Protein AF-A0A535R1Y1-F1 (afdb_monomer)

Radius of gyration: 44.18 Å; Cα contacts (8 Å, |Δi|>4): 285; chains: 1; bounding box: 82×77×107 Å

Structure (mmCIF, N/CA/C/O backbone):
data_AF-A0A535R1Y1-F1
#
_entry.id   AF-A0A535R1Y1-F1
#
loop_
_atom_site.group_PDB
_atom_site.id
_atom_site.type_symbol
_atom_site.label_atom_id
_atom_site.label_alt_id
_atom_site.label_comp_id
_atom_site.label_asym_id
_atom_site.label_entity_id
_atom_site.label_seq_id
_atom_site.pdbx_PDB_ins_code
_atom_site.Cartn_x
_atom_site.Cartn_y
_atom_site.Cartn_z
_atom_site.occupancy
_atom_site.B_iso_or_equiv
_atom_site.auth_seq_id
_atom_site.auth_comp_id
_atom_site.auth_asym_id
_atom_site.auth_atom_id
_atom_site.pdbx_PDB_model_num
ATOM 1 N N . GLU A 1 1 ? -16.673 10.367 48.486 1.00 53.88 1 GLU A N 1
ATOM 2 C CA . GLU A 1 1 ? -16.436 9.668 49.776 1.00 53.88 1 GLU A CA 1
ATOM 3 C C . GLU A 1 1 ? -15.589 10.465 50.769 1.00 53.88 1 GLU A C 1
ATOM 5 O O . GLU A 1 1 ? -15.772 10.286 51.959 1.00 53.88 1 GLU A O 1
ATOM 10 N N . GLN A 1 2 ? -14.756 11.414 50.325 1.00 62.12 2 GLN A N 1
ATOM 11 C CA . GLN A 1 2 ? -13.958 12.283 51.211 1.00 62.12 2 GLN A CA 1
ATOM 12 C C . GLN A 1 2 ? -14.655 13.616 51.583 1.00 62.12 2 GLN A C 1
ATOM 14 O O . GLN A 1 2 ? -14.006 14.560 52.022 1.00 62.12 2 GLN A O 1
ATOM 19 N N . GLY A 1 3 ? -15.980 13.717 51.409 1.00 70.19 3 GLY A N 1
ATOM 20 C CA . GLY A 1 3 ? -16.731 14.974 51.567 1.00 70.19 3 GLY A CA 1
ATOM 21 C C . GLY A 1 3 ? -16.528 15.970 50.413 1.00 70.19 3 GLY A C 1
ATOM 22 O O . GLY A 1 3 ? -15.860 15.660 49.427 1.00 70.19 3 GLY A O 1
ATOM 23 N N . LEU A 1 4 ? -17.141 17.157 50.517 1.00 79.25 4 LEU A N 1
ATOM 24 C CA . LEU A 1 4 ? -16.998 18.229 49.522 1.00 79.25 4 LEU A CA 1
ATOM 25 C C . LEU A 1 4 ? -15.565 18.806 49.552 1.00 79.25 4 LEU A C 1
ATOM 27 O O . LEU A 1 4 ? -15.086 19.159 50.636 1.00 79.25 4 LEU A O 1
ATOM 31 N N . PRO A 1 5 ? -14.893 18.970 48.394 1.00 75.62 5 PRO A N 1
ATOM 32 C CA . PRO A 1 5 ? -13.550 19.562 48.310 1.00 75.62 5 PRO A CA 1
ATOM 33 C C . PRO A 1 5 ? -13.446 20.959 48.941 1.00 75.62 5 PRO A C 1
ATOM 35 O O . PRO A 1 5 ? -12.431 21.307 49.538 1.00 75.62 5 PRO A O 1
ATOM 38 N N . GLU A 1 6 ? -14.528 21.732 48.884 1.00 77.44 6 GLU A N 1
ATOM 39 C CA . GLU A 1 6 ? -14.635 23.075 49.466 1.00 77.44 6 GLU A CA 1
ATOM 40 C C . GLU A 1 6 ? -14.528 23.066 50.995 1.00 77.44 6 GLU A C 1
ATOM 42 O O . GLU A 1 6 ? -13.856 23.909 51.585 1.00 77.44 6 GLU A O 1
ATOM 47 N N . LYS A 1 7 ? -15.137 22.067 51.644 1.00 79.50 7 LYS A N 1
ATOM 48 C CA . LYS A 1 7 ? -15.068 21.885 53.098 1.00 79.50 7 LYS A CA 1
ATOM 49 C C . LYS A 1 7 ? -13.666 21.482 53.544 1.00 79.50 7 LYS A C 1
ATOM 51 O O . LYS A 1 7 ? -13.175 21.980 54.552 1.00 79.50 7 LYS A O 1
ATOM 56 N N . ARG A 1 8 ? -13.016 20.612 52.769 1.00 80.75 8 ARG A N 1
ATOM 57 C CA . ARG A 1 8 ? -11.627 20.195 53.002 1.00 80.75 8 ARG A CA 1
ATOM 58 C C . ARG A 1 8 ? -10.673 21.385 52.898 1.00 80.75 8 ARG A C 1
ATOM 60 O O . ARG A 1 8 ? -9.819 21.561 53.760 1.00 80.75 8 ARG A O 1
ATOM 67 N N . LEU A 1 9 ? -10.857 22.224 51.878 1.00 80.19 9 LEU A N 1
ATOM 68 C CA . LEU A 1 9 ? -10.065 23.438 51.694 1.00 80.19 9 LEU A CA 1
ATOM 69 C C . LEU A 1 9 ? -10.315 24.466 52.810 1.00 80.19 9 LEU A C 1
ATOM 71 O O . LEU A 1 9 ? -9.366 25.084 53.282 1.00 80.19 9 LEU A O 1
ATOM 75 N N . TRP A 1 10 ? -11.561 24.607 53.279 1.00 78.69 10 TRP A N 1
ATOM 76 C CA . TRP A 1 10 ? -11.903 25.473 54.414 1.00 78.69 10 TRP A CA 1
ATOM 77 C C . TRP A 1 10 ? -11.221 25.038 55.716 1.00 78.69 10 TRP A C 1
ATOM 79 O O . TRP A 1 10 ? -10.610 25.859 56.394 1.00 78.69 10 TRP A O 1
ATOM 89 N N . GLN A 1 11 ? -11.275 23.744 56.046 1.00 80.38 11 GLN A N 1
ATOM 90 C CA . GLN A 1 11 ? -10.602 23.196 57.229 1.00 80.38 11 GLN A CA 1
ATOM 91 C C . GLN A 1 11 ? -9.088 23.422 57.161 1.00 80.38 11 GLN A C 1
ATOM 93 O O . GLN A 1 11 ? -8.491 23.897 58.123 1.00 80.38 11 GLN A O 1
ATOM 98 N N . HIS A 1 12 ? -8.487 23.194 55.991 1.00 80.94 12 HIS A N 1
ATOM 99 C CA . HIS A 1 12 ? -7.062 23.439 55.790 1.00 80.94 12 HIS A CA 1
ATOM 100 C C . HIS A 1 12 ? -6.681 24.928 55.898 1.00 80.94 12 HIS A C 1
ATOM 102 O O . HIS A 1 12 ? -5.603 25.267 56.389 1.00 80.94 12 HIS A O 1
ATOM 108 N N . LEU A 1 13 ? -7.566 25.832 55.464 1.00 80.88 13 LEU A N 1
ATOM 109 C CA . LEU A 1 13 ? -7.376 27.277 55.598 1.00 80.88 13 LEU A CA 1
ATOM 110 C C . LEU A 1 13 ? -7.432 27.727 57.066 1.00 80.88 13 LEU A C 1
ATOM 112 O O . LEU A 1 13 ? -6.635 28.576 57.462 1.00 80.88 13 LEU A O 1
ATOM 116 N N . LEU A 1 14 ? -8.331 27.151 57.871 1.00 79.44 14 LEU A N 1
ATOM 117 C CA . LEU A 1 14 ? -8.432 27.446 59.305 1.00 79.44 14 LEU A CA 1
ATOM 118 C C . LEU A 1 14 ? -7.201 26.965 60.087 1.00 79.44 14 LEU A C 1
ATOM 120 O O . LEU A 1 14 ? -6.739 27.674 60.975 1.00 79.44 14 LEU A O 1
ATOM 124 N N . GLU A 1 15 ? -6.637 25.809 59.731 1.00 79.31 15 GLU A N 1
ATOM 125 C CA . GLU A 1 15 ? -5.429 25.269 60.374 1.00 79.31 15 GLU A CA 1
ATOM 126 C C . GLU A 1 15 ? -4.173 26.110 60.097 1.00 79.31 15 GLU A C 1
ATOM 128 O O . GLU A 1 15 ? -3.333 26.281 60.979 1.00 79.31 15 GLU A O 1
ATOM 133 N N . LYS A 1 16 ? -4.024 26.640 58.874 1.00 76.44 16 LYS A N 1
ATOM 134 C CA . LYS A 1 16 ? -2.827 27.395 58.455 1.00 76.44 16 LYS A CA 1
ATOM 135 C C . LYS A 1 16 ? -2.948 28.914 58.589 1.00 76.44 16 LYS A C 1
ATOM 137 O O . LYS A 1 16 ? -1.940 29.612 58.495 1.00 76.44 16 LYS A O 1
ATOM 142 N N . GLY A 1 17 ? -4.155 29.449 58.764 1.00 67.19 17 GLY A N 1
ATOM 143 C CA . GLY A 1 17 ? -4.423 30.881 58.945 1.00 67.19 17 GLY A CA 1
ATOM 144 C C . GLY A 1 17 ? -4.279 31.750 57.685 1.00 67.19 17 GLY A C 1
ATOM 145 O O . GLY A 1 17 ? -4.965 32.762 57.565 1.00 67.19 17 GLY A O 1
ATOM 146 N N . SER A 1 18 ? -3.445 31.374 56.710 1.00 75.94 18 SER A N 1
ATOM 147 C CA . SER A 1 18 ? -3.419 31.981 55.371 1.00 75.94 18 SER A CA 1
ATOM 148 C C . SER A 1 18 ? -2.867 31.005 54.332 1.00 75.94 18 SER A C 1
ATOM 150 O O . SER A 1 18 ? -1.980 30.214 54.645 1.00 75.94 18 SER A O 1
ATOM 152 N N . LEU A 1 19 ? -3.385 31.060 53.103 1.00 79.00 19 LEU A N 1
ATOM 153 C CA . LEU A 1 19 ? -2.951 30.194 52.001 1.00 79.00 19 LEU A CA 1
ATOM 154 C C . LEU A 1 19 ? -2.732 30.999 50.718 1.00 79.00 19 LEU A C 1
ATOM 156 O O . LEU A 1 19 ? -3.535 31.868 50.366 1.00 79.00 19 LEU A O 1
ATOM 160 N N . THR A 1 20 ? -1.660 30.689 49.991 1.00 80.44 20 THR A N 1
ATOM 161 C CA . THR A 1 20 ? -1.436 31.180 48.623 1.00 80.44 20 THR A CA 1
ATOM 162 C C . THR A 1 20 ? -2.058 30.239 47.587 1.00 80.44 20 THR A C 1
ATOM 164 O O . THR A 1 20 ? -2.197 29.037 47.810 1.00 80.44 20 THR A O 1
ATOM 167 N N . LEU A 1 21 ? -2.392 30.759 46.400 1.00 74.75 21 LEU A N 1
ATOM 168 C CA . LEU A 1 21 ? -2.945 29.941 45.306 1.00 74.75 21 LEU A CA 1
ATOM 169 C C . LEU A 1 21 ? -2.009 28.804 44.849 1.00 74.75 21 LEU A C 1
ATOM 171 O O . LEU A 1 21 ? -2.480 27.787 44.340 1.00 74.75 21 LEU A O 1
ATOM 175 N N . GLN A 1 22 ? -0.693 28.958 45.023 1.00 75.81 22 GLN A N 1
ATOM 176 C CA . GLN A 1 22 ? 0.290 27.920 44.695 1.00 75.81 22 GLN A CA 1
ATOM 177 C C . GLN A 1 22 ? 0.247 26.766 45.702 1.00 75.81 22 GLN A C 1
ATOM 179 O O . GLN A 1 22 ? 0.231 25.606 45.299 1.00 75.81 22 GLN A O 1
ATOM 184 N N . GLU A 1 23 ? 0.138 27.072 46.995 1.00 78.50 23 GLU A N 1
ATOM 185 C CA . GLU A 1 23 ? 0.015 26.065 48.057 1.00 78.50 23 GLU A CA 1
ATOM 186 C C . GLU A 1 23 ? -1.303 25.288 47.957 1.00 78.50 23 GLU A C 1
ATOM 188 O O . GLU A 1 23 ? -1.322 24.077 48.166 1.00 78.50 23 GLU A O 1
ATOM 193 N N . VAL A 1 24 ? -2.396 25.956 47.569 1.00 76.88 24 VAL A N 1
ATOM 194 C CA . VAL A 1 24 ? -3.699 25.303 47.357 1.00 76.88 24 VAL A CA 1
ATOM 195 C C . VAL A 1 24 ? -3.661 24.342 46.163 1.00 76.88 24 VAL A C 1
ATOM 197 O O . VAL A 1 24 ? -4.159 23.221 46.264 1.00 76.88 24 VAL A O 1
ATOM 200 N N . ASN A 1 25 ? -3.034 24.745 45.051 1.00 78.62 25 ASN A N 1
ATOM 201 C CA . ASN A 1 25 ? -2.855 23.879 43.879 1.00 78.62 25 ASN A CA 1
ATOM 202 C C . ASN A 1 25 ? -1.922 22.690 44.147 1.00 78.62 25 ASN A C 1
ATOM 204 O O . ASN A 1 25 ? -2.098 21.643 43.535 1.00 78.62 25 ASN A O 1
ATOM 208 N N . ALA A 1 26 ? -0.934 22.844 45.032 1.00 79.31 26 ALA A N 1
ATOM 209 C CA . ALA A 1 26 ? -0.038 21.756 45.417 1.00 79.31 26 ALA A CA 1
ATOM 210 C C . ALA A 1 26 ? -0.712 20.735 46.352 1.00 79.31 26 ALA A C 1
ATOM 212 O O . ALA A 1 26 ? -0.328 19.568 46.363 1.00 79.31 26 ALA A O 1
ATOM 213 N N . TRP A 1 27 ? -1.705 21.167 47.137 1.00 80.12 27 TRP A N 1
ATOM 214 C CA . TRP A 1 27 ? -2.410 20.314 48.097 1.00 80.12 27 TRP A CA 1
ATOM 215 C C . TRP A 1 27 ? -3.601 19.555 47.490 1.00 80.12 27 TRP A C 1
ATOM 217 O O . TRP A 1 27 ? -3.869 18.417 47.877 1.00 80.12 27 TRP A O 1
ATOM 227 N N . LEU A 1 28 ? -4.320 20.159 46.537 1.00 78.88 28 LEU A N 1
ATOM 228 C CA . LEU A 1 28 ? -5.438 19.511 45.844 1.00 78.88 28 LEU A CA 1
ATOM 229 C C . LEU A 1 28 ? -4.954 18.641 44.667 1.00 78.88 28 LEU A C 1
ATOM 231 O O . LEU A 1 28 ? -4.038 19.037 43.947 1.00 78.88 28 LEU A O 1
ATOM 235 N N . PRO A 1 29 ? -5.607 17.497 44.384 1.00 77.12 29 PRO A N 1
ATOM 236 C CA . PRO A 1 29 ? -5.372 16.750 43.150 1.00 77.12 29 PRO A CA 1
ATOM 237 C C . PRO A 1 29 ? -5.603 17.635 41.914 1.00 77.12 29 PRO A C 1
ATOM 239 O O . PRO A 1 29 ? -6.580 18.387 41.865 1.00 77.12 29 PRO A O 1
ATOM 242 N N . GLN A 1 30 ? -4.756 17.519 40.882 1.00 71.06 30 GLN A N 1
ATOM 243 C CA . GLN A 1 30 ? -4.831 18.370 39.678 1.00 71.06 30 GLN A CA 1
ATOM 244 C C . GLN A 1 30 ? -6.202 18.333 38.976 1.00 71.06 30 GLN A C 1
ATOM 246 O O . GLN A 1 30 ? -6.612 19.325 38.374 1.00 71.06 30 GLN A O 1
ATOM 251 N N . SER A 1 31 ? -6.929 17.217 39.081 1.00 70.62 31 SER A N 1
ATOM 252 C CA . SER A 1 31 ? -8.288 17.047 38.551 1.00 70.62 31 SER A CA 1
ATOM 253 C C . SER A 1 31 ? -9.342 17.888 39.280 1.00 70.62 31 SER A C 1
ATOM 255 O O . SER A 1 31 ? -10.314 18.317 38.665 1.00 70.62 31 SER A O 1
ATOM 257 N N . GLU A 1 32 ? -9.157 18.146 40.576 1.00 70.12 32 GLU A N 1
ATOM 258 C CA . GLU A 1 32 ? -10.123 18.836 41.441 1.00 70.12 32 GLU A CA 1
ATOM 259 C C . GLU A 1 32 ? -9.751 20.304 41.681 1.00 70.12 32 GLU A C 1
ATOM 261 O O . GLU A 1 32 ? -10.625 21.122 41.975 1.00 70.12 32 GLU A O 1
ATOM 266 N N . ALA A 1 33 ? -8.470 20.659 41.535 1.00 71.38 33 ALA A N 1
ATOM 267 C CA . ALA A 1 33 ? -7.924 21.957 41.925 1.00 71.38 33 ALA A CA 1
ATOM 268 C C . ALA A 1 33 ? -8.613 23.140 41.225 1.00 71.38 33 ALA A C 1
ATOM 270 O O . ALA A 1 33 ? -9.088 24.065 41.883 1.00 71.38 33 ALA A O 1
ATOM 271 N N . LYS A 1 34 ? -8.753 23.097 39.894 1.00 71.94 34 LYS A N 1
ATOM 272 C CA . LYS A 1 34 ? -9.322 24.214 39.117 1.00 71.94 34 LYS A CA 1
ATOM 273 C C . LYS A 1 34 ? -10.792 24.487 39.458 1.00 71.94 34 LYS A C 1
ATOM 275 O O . LYS A 1 34 ? -11.192 25.645 39.560 1.00 71.94 34 LYS A O 1
ATOM 280 N N . PHE A 1 35 ? -11.584 23.430 39.637 1.00 71.38 35 PHE A N 1
ATOM 281 C CA . PHE A 1 35 ? -13.009 23.535 39.962 1.00 71.38 35 PHE A CA 1
ATOM 282 C C . PHE A 1 35 ? -13.214 23.956 41.422 1.00 71.38 35 PHE A C 1
ATOM 284 O O . PHE A 1 35 ? -13.972 24.882 41.700 1.00 71.38 35 PHE A O 1
ATOM 291 N N . THR A 1 36 ? -12.460 23.347 42.341 1.00 73.56 36 THR A N 1
ATOM 292 C CA . THR A 1 36 ? -12.531 23.637 43.779 1.00 73.56 36 THR A CA 1
ATOM 293 C C . THR A 1 36 ? -12.117 25.073 44.085 1.00 73.56 36 THR A C 1
ATOM 295 O O . THR A 1 36 ? -12.815 25.744 44.830 1.00 73.56 36 THR A O 1
ATOM 298 N N . ILE A 1 37 ? -11.039 25.588 43.479 1.00 76.12 37 ILE A N 1
ATOM 299 C CA . ILE A 1 37 ? -10.570 26.964 43.717 1.00 76.12 37 ILE A CA 1
ATOM 300 C C . ILE A 1 37 ? -11.592 27.992 43.220 1.00 76.12 37 ILE A C 1
ATOM 302 O O . ILE A 1 37 ? -11.908 28.935 43.942 1.00 76.12 37 ILE A O 1
ATOM 306 N N . GLY A 1 38 ? -12.130 27.816 42.008 1.00 75.62 38 GLY A N 1
ATOM 307 C CA . GLY A 1 38 ? -13.111 28.749 41.447 1.00 75.62 38 GLY A CA 1
ATOM 308 C C . GLY A 1 38 ? -14.411 28.792 42.254 1.00 75.62 38 GLY A C 1
ATOM 309 O O . GLY A 1 38 ? -14.949 29.870 42.510 1.00 75.62 38 GLY A O 1
ATOM 310 N N . MET A 1 39 ? -14.888 27.629 42.695 1.00 75.44 39 MET A N 1
ATOM 311 C CA . MET A 1 39 ? -16.137 27.511 43.445 1.00 75.44 39 MET A CA 1
ATOM 312 C C . MET A 1 39 ? -15.977 27.964 44.901 1.00 75.44 39 MET A C 1
ATOM 314 O O . MET A 1 39 ? -16.807 28.731 45.388 1.00 75.44 39 MET A O 1
ATOM 318 N N . PHE A 1 40 ? -14.855 27.624 45.544 1.00 77.38 40 PHE A N 1
ATOM 319 C CA . PHE A 1 40 ? -14.500 28.087 46.885 1.00 77.38 40 PHE A CA 1
ATOM 320 C C . PHE A 1 40 ? -14.345 29.611 46.936 1.00 77.38 40 PHE A C 1
ATOM 322 O O . PHE A 1 40 ? -14.968 30.265 47.766 1.00 77.38 40 PHE A O 1
ATOM 329 N N . LEU A 1 41 ? -13.586 30.210 46.012 1.00 75.88 41 LEU A N 1
ATOM 330 C CA . LEU A 1 41 ? -13.462 31.668 45.952 1.00 75.88 41 LEU A CA 1
ATOM 331 C C . LEU A 1 41 ? -14.824 32.320 45.683 1.00 75.88 41 LEU A C 1
ATOM 333 O O . LEU A 1 41 ? -15.204 33.250 46.382 1.00 75.88 41 LEU A O 1
ATOM 337 N N . GLY A 1 42 ? -15.602 31.799 44.730 1.00 75.94 42 GLY A N 1
ATOM 338 C CA . GLY A 1 42 ? -16.897 32.371 44.368 1.00 75.94 42 GLY A CA 1
ATOM 339 C C . GLY A 1 42 ? -17.956 32.308 45.474 1.00 75.94 42 GLY A C 1
ATOM 340 O O . GLY A 1 42 ? -18.708 33.266 45.644 1.00 75.94 42 GLY A O 1
ATOM 341 N N . THR A 1 43 ? -18.036 31.207 46.223 1.00 76.62 43 THR A N 1
ATOM 342 C CA . THR A 1 43 ? -19.055 31.006 47.269 1.00 76.62 43 THR A CA 1
ATOM 343 C C . THR A 1 43 ? -18.649 31.642 48.596 1.00 76.62 43 THR A C 1
ATOM 345 O O . THR A 1 43 ? -19.425 32.412 49.163 1.00 76.62 43 THR A O 1
ATOM 348 N N . PHE A 1 44 ? -17.417 31.416 49.062 1.00 77.38 44 PHE A N 1
ATOM 349 C CA . PHE A 1 44 ? -16.955 31.939 50.351 1.00 77.38 44 PHE A CA 1
ATOM 350 C C . PHE A 1 44 ? -16.702 33.450 50.313 1.00 77.38 44 PHE A C 1
ATOM 352 O O . PHE A 1 44 ? -16.890 34.114 51.333 1.00 77.38 44 PHE A O 1
ATOM 359 N N . GLN A 1 45 ? -16.310 34.020 49.165 1.00 78.62 45 GLN A N 1
ATOM 360 C CA . GLN A 1 45 ? -16.143 35.473 49.036 1.00 78.62 45 GLN A CA 1
ATOM 361 C C . GLN A 1 45 ? -17.497 36.188 48.999 1.00 78.62 45 GLN A C 1
ATOM 363 O O . GLN A 1 45 ? -17.660 37.205 49.669 1.00 78.62 45 GLN A O 1
ATOM 368 N N . LYS A 1 46 ? -18.490 35.647 48.273 1.00 76.31 46 LYS A N 1
ATOM 369 C CA . LYS A 1 46 ? -19.860 36.198 48.248 1.00 76.31 46 LYS A CA 1
ATOM 370 C C . LYS A 1 46 ? -20.535 36.139 49.614 1.00 76.31 46 LYS A C 1
ATOM 372 O O . LYS A 1 46 ? -21.258 37.061 49.967 1.00 76.31 46 LYS A O 1
ATOM 377 N N . ALA A 1 47 ? -20.280 35.078 50.372 1.00 75.38 47 ALA A N 1
ATOM 378 C CA . ALA A 1 47 ? -20.790 34.926 51.728 1.00 75.38 47 ALA A CA 1
ATOM 379 C C . ALA A 1 47 ? -19.967 35.711 52.780 1.00 75.38 47 ALA A C 1
ATOM 381 O O . ALA A 1 47 ? -20.359 35.769 53.937 1.00 75.38 47 ALA A O 1
ATOM 382 N N . GLY A 1 48 ? -18.853 36.353 52.397 1.00 73.25 48 GLY A N 1
ATOM 383 C CA . GLY A 1 48 ? -18.072 37.242 53.270 1.00 73.25 48 GLY A CA 1
ATOM 384 C C . GLY A 1 48 ? -17.115 36.549 54.249 1.00 73.25 48 GLY A C 1
ATOM 385 O O . GLY A 1 48 ? -16.503 37.225 55.079 1.00 73.25 48 GLY A O 1
ATOM 386 N N . HIS A 1 49 ? -16.939 35.229 54.138 1.00 75.81 49 HIS A N 1
ATOM 387 C CA . HIS A 1 49 ? -16.119 34.428 55.057 1.00 75.81 49 HIS A CA 1
ATOM 388 C C . HIS A 1 49 ? -14.615 34.498 54.750 1.00 75.81 49 HIS A C 1
ATOM 390 O O . HIS A 1 49 ? -13.796 34.276 55.644 1.00 75.81 49 HIS A O 1
ATOM 396 N N . ILE A 1 50 ? -14.235 34.838 53.512 1.00 78.00 50 ILE A N 1
ATOM 397 C CA . ILE A 1 50 ? -12.835 35.013 53.087 1.00 78.00 50 ILE A CA 1
ATOM 398 C C . ILE A 1 50 ? -12.574 36.412 52.536 1.00 78.00 50 ILE A C 1
ATOM 400 O O . ILE A 1 50 ? -13.429 37.014 51.885 1.00 78.00 50 ILE A O 1
ATOM 404 N N . ALA A 1 51 ? -11.352 36.898 52.738 1.00 75.38 51 ALA A N 1
ATOM 405 C CA . ALA A 1 51 ? -10.795 38.020 52.001 1.00 75.38 51 ALA A CA 1
ATOM 406 C C . ALA A 1 51 ? -9.727 37.509 51.023 1.00 75.38 51 ALA A C 1
ATOM 408 O O . ALA A 1 51 ? -8.898 36.665 51.366 1.00 75.38 51 ALA A O 1
ATOM 409 N N . PHE A 1 52 ? -9.758 38.023 49.793 1.00 75.12 52 PHE A N 1
ATOM 410 C CA . PHE A 1 52 ? -8.755 37.734 48.773 1.00 75.12 52 PHE A CA 1
ATOM 411 C C . PHE A 1 52 ? -8.009 39.022 48.430 1.00 75.12 52 PHE A C 1
ATOM 413 O O . PHE A 1 52 ? -8.578 39.928 47.822 1.00 75.12 52 PHE A O 1
ATOM 420 N N . ALA A 1 53 ? -6.743 39.112 48.839 1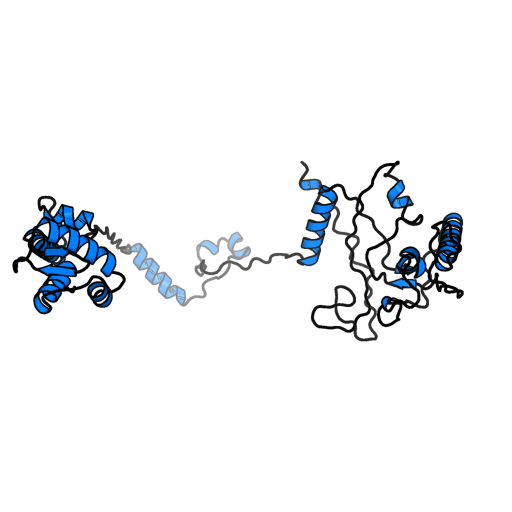.00 69.00 53 ALA A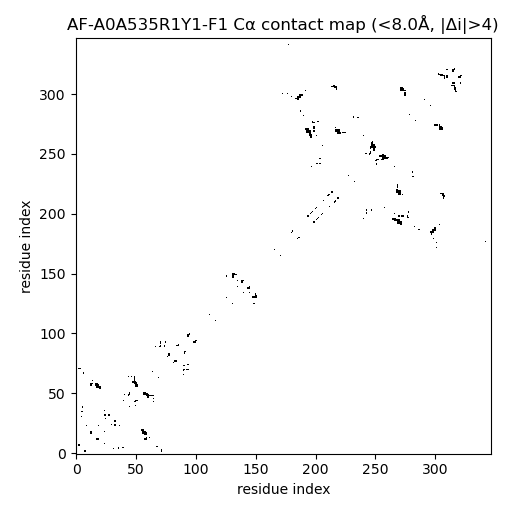 N 1
ATOM 421 C CA . ALA A 1 53 ? -5.878 40.256 48.566 1.00 69.00 53 ALA A CA 1
ATOM 422 C C . ALA A 1 53 ? -4.466 39.769 48.210 1.00 69.00 53 ALA A C 1
ATOM 424 O O . ALA A 1 53 ? -3.920 38.889 48.874 1.00 69.00 53 ALA A O 1
ATOM 425 N N . ASN A 1 54 ? -3.869 40.327 47.151 1.00 61.31 54 ASN A N 1
ATOM 426 C CA . ASN A 1 54 ? -2.497 40.028 46.706 1.00 61.31 54 ASN A CA 1
ATOM 427 C C . ASN A 1 54 ? -2.188 38.524 46.534 1.00 61.31 54 ASN A C 1
ATOM 429 O O . ASN A 1 54 ? -1.120 38.053 46.919 1.00 61.31 54 ASN A O 1
ATOM 433 N N . GLY A 1 55 ? -3.133 37.747 45.990 1.00 67.31 55 GLY A N 1
ATOM 434 C CA . GLY A 1 55 ? -2.948 36.307 45.757 1.00 67.31 55 GLY A CA 1
ATOM 435 C C . GLY A 1 55 ? -2.946 35.439 47.025 1.00 67.31 55 GLY A C 1
ATOM 436 O O . GLY A 1 55 ? -2.634 34.247 46.937 1.00 67.31 55 GLY A O 1
ATOM 437 N N . LYS A 1 56 ? -3.302 36.015 48.182 1.00 75.62 56 LYS A N 1
ATOM 438 C CA . LYS A 1 56 ? -3.463 35.327 49.467 1.00 75.62 56 LYS A CA 1
ATOM 439 C C . LYS A 1 56 ? -4.935 35.268 49.868 1.00 75.62 56 LYS A C 1
ATOM 441 O O . LYS A 1 56 ? -5.663 36.254 49.744 1.00 75.62 56 LYS A O 1
ATOM 446 N N . ILE A 1 57 ? -5.345 34.103 50.360 1.00 78.81 57 ILE A N 1
ATOM 447 C CA . ILE A 1 57 ? -6.664 33.849 50.938 1.00 78.81 57 ILE A CA 1
ATOM 448 C C . ILE A 1 57 ? -6.515 33.930 52.458 1.00 78.81 57 ILE A C 1
ATOM 450 O O . ILE A 1 57 ? -5.724 33.179 53.036 1.00 78.81 57 ILE A O 1
ATOM 454 N N . THR A 1 58 ? -7.263 34.828 53.099 1.00 76.50 58 THR A N 1
ATOM 455 C CA . THR A 1 58 ? -7.323 34.945 54.562 1.00 76.50 58 THR A CA 1
ATOM 456 C C . THR A 1 58 ? -8.754 34.732 55.067 1.00 76.50 58 THR A C 1
ATOM 458 O O . THR A 1 58 ? -9.700 35.260 54.470 1.00 76.50 58 THR A O 1
ATOM 461 N N . PRO A 1 59 ? -8.954 33.953 56.146 1.00 77.19 59 PRO A N 1
ATOM 462 C CA . PRO A 1 59 ? -10.266 33.782 56.755 1.00 77.19 59 PRO A CA 1
ATOM 463 C C . PRO A 1 59 ? -10.651 35.051 57.529 1.00 77.19 59 PRO A C 1
ATOM 465 O O . PRO A 1 59 ? -9.861 35.581 58.308 1.00 77.19 59 PRO A O 1
ATOM 468 N N . ARG A 1 60 ? -11.870 35.555 57.306 1.00 71.00 60 ARG A N 1
ATOM 469 C CA . ARG A 1 60 ? -12.439 36.717 58.015 1.00 71.00 60 ARG A CA 1
ATOM 470 C C . ARG A 1 60 ? -13.434 36.299 59.100 1.00 71.00 60 ARG A C 1
ATOM 472 O O . ARG A 1 60 ? -13.613 37.020 60.076 1.00 71.00 60 ARG A O 1
ATOM 479 N N . GLN A 1 61 ? -14.063 35.140 58.928 1.00 68.44 61 GLN A N 1
ATOM 480 C CA . GLN A 1 61 ? -14.971 34.511 59.886 1.00 68.44 61 GLN A CA 1
ATOM 481 C C . GLN A 1 61 ? -14.596 33.034 60.044 1.00 68.44 61 GLN A C 1
ATOM 483 O O . GLN A 1 61 ? -14.027 32.450 59.125 1.00 68.44 61 GLN A O 1
ATOM 488 N N . GLN A 1 62 ? -14.894 32.440 61.202 1.00 63.69 62 GLN A N 1
ATOM 489 C CA . GLN A 1 62 ? -14.624 31.019 61.471 1.00 63.69 62 GLN A CA 1
ATOM 490 C C . GLN A 1 62 ? -15.782 30.102 61.047 1.00 63.69 62 GLN A C 1
ATOM 492 O O . GLN A 1 62 ? -15.584 28.900 60.865 1.00 63.69 62 GLN A O 1
ATOM 497 N N . ASP A 1 63 ? -16.971 30.671 60.839 1.00 67.94 63 ASP A N 1
ATOM 498 C CA . ASP A 1 63 ? -18.172 29.914 60.498 1.00 67.94 63 ASP A CA 1
ATOM 499 C C . ASP A 1 63 ? -18.178 29.461 59.037 1.00 67.94 63 ASP A C 1
ATOM 501 O O . ASP A 1 63 ? -17.637 30.125 58.150 1.00 67.94 63 ASP A O 1
ATOM 505 N N . MET A 1 64 ? -18.809 28.315 58.786 1.00 67.19 64 MET A N 1
ATOM 506 C CA . MET A 1 64 ? -18.987 27.762 57.445 1.00 67.19 64 MET A CA 1
ATOM 507 C C . MET A 1 64 ? -20.252 28.342 56.793 1.00 67.19 64 MET A C 1
ATOM 509 O O . MET A 1 64 ? -21.275 28.456 57.471 1.00 67.19 64 MET A O 1
ATOM 513 N N . PRO A 1 65 ? -20.243 28.641 55.480 1.00 74.62 65 PRO A N 1
ATOM 514 C CA . PRO A 1 65 ? -21.448 29.074 54.783 1.00 74.62 65 PRO A CA 1
ATOM 515 C C . PRO A 1 65 ? -22.569 28.026 54.886 1.00 74.62 65 PRO A C 1
ATOM 517 O O . PRO A 1 65 ? -22.345 26.840 54.620 1.00 74.62 65 PRO A O 1
ATOM 520 N N . ALA A 1 66 ? -23.791 28.465 55.209 1.00 72.56 66 ALA A N 1
ATOM 521 C CA . ALA A 1 66 ? -24.960 27.583 55.338 1.00 72.56 66 ALA A CA 1
ATOM 522 C C . ALA A 1 66 ? -25.235 26.777 54.050 1.00 72.56 66 ALA A C 1
ATOM 524 O O . ALA A 1 66 ? -25.423 25.566 54.112 1.00 72.56 66 ALA A O 1
ATOM 525 N N . SER A 1 67 ? -25.090 27.408 52.877 1.00 71.25 67 SER A N 1
ATOM 526 C CA . SER A 1 67 ? -25.282 26.786 51.551 1.00 71.25 67 SER A CA 1
ATOM 527 C C . SER A 1 67 ? -24.430 25.525 51.318 1.00 71.25 67 SER A C 1
ATOM 529 O O . SER A 1 67 ? -24.911 24.557 50.735 1.00 71.25 67 SER A O 1
ATOM 531 N N . ILE A 1 68 ? -23.194 25.473 51.828 1.00 75.69 68 ILE A N 1
ATOM 532 C CA . ILE A 1 68 ? -22.308 24.305 51.651 1.00 75.69 68 ILE A CA 1
ATOM 533 C C . ILE A 1 68 ? -22.679 23.182 52.622 1.00 75.69 68 ILE A C 1
ATOM 535 O O . ILE A 1 68 ? -22.556 21.998 52.298 1.00 75.69 68 ILE A O 1
ATOM 539 N N . THR A 1 69 ? -23.160 23.551 53.808 1.00 77.56 69 THR A N 1
ATOM 540 C CA . THR A 1 69 ? -23.621 22.605 54.828 1.00 77.56 69 THR A CA 1
ATOM 541 C C . THR A 1 69 ? -24.921 21.933 54.387 1.00 77.56 69 THR A C 1
ATOM 543 O O . THR A 1 69 ? -25.043 20.709 54.480 1.00 77.56 69 THR A O 1
ATOM 546 N N . ASP A 1 70 ? -25.842 22.713 53.821 1.00 80.00 70 ASP A N 1
ATOM 547 C CA . ASP A 1 70 ? -27.104 22.238 53.255 1.00 80.00 70 ASP A CA 1
ATOM 548 C C . ASP A 1 70 ? -26.867 21.331 52.040 1.00 80.00 70 ASP A C 1
ATOM 550 O O . ASP A 1 70 ? -27.427 20.235 51.971 1.00 80.00 70 ASP A O 1
ATOM 554 N N . LEU A 1 71 ? -25.948 21.708 51.140 1.00 80.56 71 LEU A N 1
ATOM 555 C CA . LEU A 1 71 ? -25.542 20.873 50.005 1.00 80.56 71 LEU A CA 1
ATOM 556 C C . LEU A 1 71 ? -24.913 19.548 50.455 1.00 80.56 71 LEU A C 1
ATOM 558 O O . LEU A 1 71 ? -25.218 18.490 49.904 1.00 80.56 71 LEU A O 1
ATOM 562 N N . GLN A 1 72 ? -24.059 19.565 51.482 1.00 81.44 72 GLN A N 1
ATOM 563 C CA . GLN A 1 72 ? -23.478 18.335 52.020 1.00 81.44 72 GLN A CA 1
ATOM 564 C C . GLN A 1 72 ? -24.548 17.413 52.617 1.00 81.44 72 GLN A C 1
ATOM 566 O O . GLN A 1 72 ? -24.510 16.195 52.405 1.00 81.44 72 GLN A O 1
ATOM 571 N N . ARG A 1 73 ? -25.491 17.983 53.372 1.00 81.56 73 ARG A N 1
ATOM 572 C CA . ARG A 1 73 ? -26.600 17.241 53.977 1.00 81.56 73 ARG A CA 1
ATOM 573 C C . ARG A 1 73 ? -27.482 16.613 52.899 1.00 81.56 73 ARG A C 1
ATOM 575 O O . ARG A 1 73 ? -27.810 15.434 53.007 1.00 81.56 73 ARG A O 1
ATOM 582 N N . TYR A 1 74 ? -27.771 17.366 51.841 1.00 83.25 74 TYR A N 1
ATOM 583 C CA . TYR A 1 74 ? -28.526 16.902 50.684 1.00 83.25 74 TYR A CA 1
ATOM 584 C C . TYR A 1 74 ? -27.836 15.731 49.967 1.00 83.25 74 TYR A C 1
ATOM 586 O O . TYR A 1 74 ? -28.418 14.658 49.841 1.00 83.25 74 TYR A O 1
ATOM 594 N N . LEU A 1 75 ? -26.557 15.864 49.599 1.00 83.50 75 LEU A N 1
ATOM 595 C CA . LEU A 1 75 ? -25.811 14.792 48.921 1.00 83.50 75 LEU A CA 1
ATOM 596 C C . LEU A 1 75 ? -25.685 13.519 49.774 1.00 83.50 75 LEU A C 1
ATOM 598 O O . LEU A 1 75 ? -25.666 12.407 49.247 1.00 83.50 75 LEU A O 1
ATOM 602 N N . THR A 1 76 ? -25.609 13.668 51.100 1.00 84.12 76 THR A N 1
ATOM 603 C CA . THR A 1 76 ? -25.583 12.526 52.027 1.00 84.12 76 THR A CA 1
ATOM 604 C C . THR A 1 76 ? -26.931 11.804 52.054 1.00 84.12 76 THR A C 1
ATOM 606 O O . THR A 1 76 ? -26.961 10.576 52.082 1.00 84.12 76 THR A O 1
ATOM 609 N N . HIS A 1 77 ? -28.036 12.553 51.991 1.00 83.38 77 HIS A N 1
ATOM 610 C CA . HIS A 1 77 ? -29.381 11.995 51.881 1.00 83.38 77 HIS A CA 1
ATOM 611 C C . HIS A 1 77 ? -29.587 11.267 50.545 1.00 83.38 77 HIS A C 1
ATOM 613 O O . HIS A 1 77 ? -29.995 10.110 50.547 1.00 83.38 77 HIS A O 1
ATOM 619 N N . VAL A 1 78 ? -29.197 11.879 49.421 1.00 84.00 78 VAL A N 1
ATOM 620 C CA . VAL A 1 78 ? -29.293 11.256 48.087 1.00 84.00 78 VAL A CA 1
ATOM 621 C C . VAL A 1 78 ? -28.468 9.967 48.010 1.00 84.00 78 VAL A C 1
ATOM 623 O O . VAL A 1 78 ? -28.943 8.973 47.470 1.00 84.00 78 VAL A O 1
ATOM 626 N N . LYS A 1 79 ? -27.267 9.918 48.612 1.00 83.81 79 LYS A N 1
ATOM 627 C CA . LYS A 1 79 ? -26.460 8.681 48.666 1.00 83.81 79 LYS A CA 1
ATOM 628 C C . LYS A 1 79 ? -27.160 7.549 49.435 1.00 83.81 79 LYS A C 1
ATOM 630 O O . LYS A 1 79 ? -26.946 6.386 49.105 1.00 83.81 79 LYS A O 1
ATOM 635 N N . ALA A 1 80 ? -27.939 7.870 50.469 1.00 82.44 80 ALA A N 1
ATOM 636 C CA . ALA A 1 80 ? -28.601 6.878 51.316 1.00 82.44 80 ALA A CA 1
ATOM 637 C C . ALA A 1 80 ? -29.939 6.400 50.732 1.00 82.44 80 ALA A C 1
ATOM 639 O O . ALA A 1 80 ? -30.204 5.201 50.717 1.00 82.44 80 ALA A O 1
ATOM 640 N N . THR A 1 81 ? -30.763 7.325 50.244 1.00 78.81 81 THR A N 1
ATOM 641 C CA . THR A 1 81 ? -32.132 7.035 49.793 1.00 78.81 81 THR A CA 1
ATOM 642 C C . THR A 1 81 ? -32.199 6.751 48.290 1.00 78.81 81 THR A C 1
ATOM 644 O O . THR A 1 81 ? -33.123 6.093 47.833 1.00 78.81 81 THR A O 1
ATOM 647 N N . SER A 1 82 ? -31.212 7.204 47.504 1.00 77.12 82 SER A N 1
ATOM 648 C CA . SER A 1 82 ? -31.262 7.216 46.028 1.00 77.12 82 SER A CA 1
ATOM 649 C C . SER A 1 82 ? -32.468 7.975 45.450 1.00 77.12 82 SER A C 1
ATOM 651 O O . SER A 1 82 ? -32.814 7.795 44.286 1.00 77.12 82 SER A O 1
ATOM 653 N N . GLU A 1 83 ? -33.094 8.839 46.252 1.00 76.44 83 GLU A N 1
ATOM 654 C CA . GLU A 1 83 ? -34.250 9.656 45.882 1.00 76.44 83 GLU A CA 1
ATOM 655 C C . GLU A 1 83 ? -33.845 11.130 45.784 1.00 76.44 83 GLU A C 1
ATOM 657 O O . GLU A 1 83 ? -33.063 11.630 46.599 1.00 76.44 83 GLU A O 1
ATOM 662 N N . ARG A 1 84 ? -34.380 11.817 44.768 1.00 74.88 84 ARG A N 1
ATOM 663 C CA . ARG A 1 84 ? -34.163 13.247 44.511 1.00 74.88 84 ARG A CA 1
ATOM 664 C C . ARG A 1 84 ? -35.366 14.047 45.010 1.00 74.88 84 ARG A C 1
ATOM 666 O O . ARG A 1 84 ? -36.506 13.654 44.780 1.00 74.88 84 ARG A O 1
ATOM 673 N N . ASP A 1 85 ? -35.101 15.186 45.648 1.00 76.75 85 ASP A N 1
ATOM 674 C CA . ASP A 1 85 ? -36.117 16.155 46.086 1.00 76.75 85 ASP A CA 1
ATOM 675 C C . ASP A 1 85 ? -36.000 17.469 45.282 1.00 76.75 85 ASP A C 1
ATOM 677 O O . ASP A 1 85 ? -35.108 18.277 45.569 1.00 76.75 85 ASP A O 1
ATOM 681 N N . PRO A 1 86 ? -36.880 17.701 44.284 1.00 71.12 86 PRO A N 1
ATOM 682 C CA . PRO A 1 86 ? -36.865 18.898 43.438 1.00 71.12 86 PRO A CA 1
ATOM 683 C C . PRO A 1 86 ? -37.211 20.206 44.166 1.00 71.12 86 PRO A C 1
ATOM 685 O O . PRO A 1 86 ? -36.987 21.282 43.613 1.00 71.12 86 PRO A O 1
ATOM 688 N N . GLY A 1 87 ? -37.788 20.142 45.373 1.00 73.25 87 GLY A N 1
ATOM 689 C CA . GLY A 1 87 ? -38.182 21.323 46.149 1.00 73.25 87 GLY A CA 1
ATOM 690 C C . GLY A 1 87 ? -37.037 21.954 46.945 1.00 73.25 87 GLY A C 1
ATOM 691 O O . GLY A 1 87 ? -37.183 23.060 47.468 1.00 73.25 87 GLY A O 1
ATOM 692 N N . ASN A 1 88 ? -35.895 21.271 47.046 1.00 78.44 88 ASN A N 1
ATOM 693 C CA . ASN A 1 88 ? -34.771 21.712 47.859 1.00 78.44 88 ASN A CA 1
ATOM 694 C C . ASN A 1 88 ? -33.841 22.658 47.066 1.00 78.44 88 ASN A C 1
ATOM 696 O O . ASN A 1 88 ? -33.373 22.290 45.987 1.00 78.44 88 ASN A O 1
ATOM 700 N N . PRO A 1 89 ? -33.485 23.852 47.581 1.00 75.88 89 PRO A N 1
ATOM 701 C CA . PRO A 1 89 ? -32.540 24.752 46.908 1.00 75.88 89 PRO A CA 1
ATOM 702 C C . PRO A 1 89 ? -31.158 24.123 46.650 1.00 75.88 89 PRO A C 1
ATOM 704 O O . PRO A 1 89 ? -30.484 24.511 45.694 1.00 75.88 89 PRO A O 1
ATOM 707 N N . ALA A 1 90 ? -30.748 23.135 47.454 1.00 78.31 90 ALA A N 1
ATOM 708 C CA . ALA A 1 90 ? -29.491 22.409 47.273 1.00 78.31 90 ALA A CA 1
ATOM 709 C C . ALA A 1 90 ? -29.484 21.495 46.034 1.00 78.31 90 ALA A C 1
ATOM 711 O O . ALA A 1 90 ? -28.416 21.215 45.491 1.00 78.31 90 ALA A O 1
ATOM 712 N N . GLU A 1 91 ? -30.653 21.064 45.554 1.00 79.94 91 GLU A N 1
ATOM 713 C CA . GLU A 1 91 ? -30.768 20.172 44.398 1.00 79.94 91 GLU A CA 1
ATOM 714 C C . GLU A 1 91 ? -30.416 20.892 43.090 1.00 79.94 91 GLU A C 1
ATOM 716 O O . GLU A 1 91 ? -29.597 20.426 42.299 1.00 79.94 91 GLU A O 1
ATOM 721 N N . ALA A 1 92 ? -30.946 22.104 42.902 1.00 78.38 92 ALA A N 1
ATOM 722 C CA . ALA A 1 92 ? -30.623 22.933 41.741 1.00 78.38 92 ALA A CA 1
ATOM 723 C C . ALA A 1 92 ? -29.120 23.269 41.666 1.00 78.38 92 ALA A C 1
ATOM 725 O O . ALA A 1 92 ? -28.562 23.475 40.585 1.00 78.38 92 ALA A O 1
ATOM 726 N N . GLU A 1 93 ? -28.453 23.347 42.818 1.00 76.69 93 GLU A N 1
ATOM 727 C CA . GLU A 1 93 ? -27.009 23.538 42.908 1.00 76.69 93 GLU A CA 1
ATOM 728 C C . GLU A 1 93 ? -26.233 22.240 42.630 1.00 76.69 93 G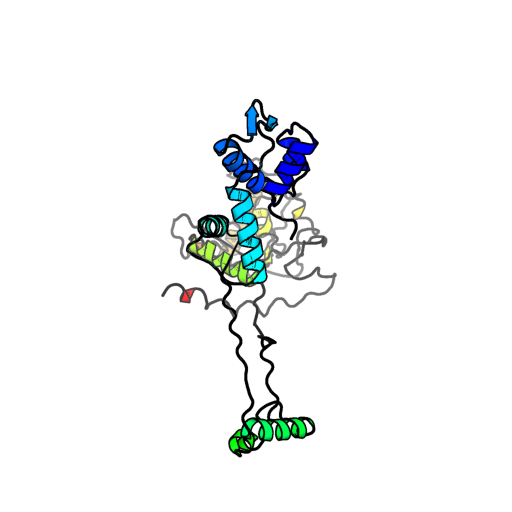LU A C 1
ATOM 730 O O . GLU A 1 93 ? -25.242 22.275 41.896 1.00 76.69 93 GLU A O 1
ATOM 735 N N . ALA A 1 94 ? -26.698 21.095 43.138 1.00 81.12 94 ALA A N 1
ATOM 736 C CA . ALA A 1 94 ? -26.114 19.781 42.870 1.00 81.12 94 ALA A CA 1
ATOM 737 C C . ALA A 1 94 ? -26.182 19.404 41.379 1.00 81.12 94 ALA A C 1
ATOM 739 O O . ALA A 1 94 ? -25.190 18.930 40.819 1.00 81.12 94 ALA A O 1
ATOM 740 N N . GLU A 1 95 ? -27.304 19.690 40.717 1.00 80.50 95 GLU A N 1
ATOM 741 C CA . GLU A 1 95 ? -27.516 19.439 39.289 1.00 80.50 95 GLU A CA 1
ATOM 742 C C . GLU A 1 95 ? -26.647 20.351 38.407 1.00 80.50 95 GLU A C 1
ATOM 744 O O . GLU A 1 95 ? -25.934 19.868 37.524 1.00 80.50 95 GLU A O 1
ATOM 749 N N . LYS A 1 96 ? -26.587 21.662 38.699 1.00 80.12 96 LYS A N 1
ATOM 750 C CA . LYS A 1 96 ? -25.675 22.599 38.003 1.00 80.12 96 LYS A CA 1
ATOM 751 C C . LYS A 1 96 ? -24.211 22.177 38.113 1.00 80.12 96 LYS A C 1
ATOM 753 O O . LYS A 1 96 ? -23.440 22.368 37.172 1.00 80.12 96 LYS A O 1
ATOM 758 N N . ARG A 1 97 ? -23.829 21.613 39.262 1.00 77.88 97 ARG A N 1
ATOM 759 C CA . ARG A 1 97 ? -22.477 21.111 39.542 1.00 77.88 97 ARG A CA 1
ATOM 760 C C . ARG A 1 97 ? -22.245 19.681 39.024 1.00 77.88 97 ARG A C 1
ATOM 762 O O . ARG A 1 97 ? -21.127 19.192 39.157 1.00 77.88 97 ARG A O 1
ATOM 769 N N . LYS A 1 98 ? -23.251 19.032 38.417 1.00 78.00 98 LYS A N 1
ATOM 770 C CA . LYS A 1 98 ? -23.215 17.637 37.932 1.00 78.00 98 LYS A CA 1
ATOM 771 C C . LYS A 1 98 ? -22.800 16.625 39.011 1.00 78.00 98 LYS A C 1
ATOM 773 O O . LYS A 1 98 ? -22.039 15.700 38.743 1.00 78.00 98 LYS A O 1
ATOM 778 N N . LEU A 1 99 ? -23.258 16.831 40.247 1.00 80.62 99 LEU A N 1
ATOM 779 C CA . LEU A 1 99 ? -22.960 15.949 41.386 1.00 80.62 99 LEU A CA 1
ATOM 780 C C . LEU A 1 99 ? -23.947 14.779 41.513 1.00 80.62 99 LEU A C 1
ATOM 782 O O . LEU A 1 99 ? -23.646 13.807 42.202 1.00 80.62 99 LEU A O 1
ATOM 786 N N . VAL A 1 100 ? -25.102 14.877 40.854 1.00 81.19 100 VAL A N 1
ATOM 787 C CA . VAL A 1 100 ? -26.151 13.854 40.795 1.00 81.19 100 VAL A CA 1
ATOM 788 C C . VAL A 1 100 ? -26.492 13.620 39.322 1.00 81.19 100 VAL A C 1
ATOM 790 O O . VAL A 1 100 ? -26.535 14.572 38.542 1.00 81.19 100 VAL A O 1
ATOM 793 N N . GLU A 1 101 ? -26.692 12.361 38.936 1.00 78.38 101 GLU A N 1
ATOM 794 C CA . GLU A 1 101 ? -27.065 11.960 37.577 1.00 78.38 101 GLU A CA 1
ATOM 795 C C . GLU A 1 101 ? -28.081 10.814 37.642 1.00 78.38 101 GLU A C 1
ATOM 797 O O . GLU A 1 101 ? -27.873 9.835 38.363 1.00 78.38 101 GLU A O 1
ATOM 802 N N . ASP A 1 102 ? -29.162 10.916 36.866 1.00 76.56 102 ASP A N 1
ATOM 803 C CA . ASP A 1 102 ? -30.160 9.853 36.759 1.00 76.56 102 ASP A CA 1
ATOM 804 C C . ASP A 1 102 ? -29.692 8.800 35.756 1.00 76.56 102 ASP A C 1
ATOM 806 O O . ASP A 1 102 ? -29.693 9.007 34.540 1.00 76.56 102 ASP A O 1
ATOM 810 N N . LYS A 1 103 ? -29.296 7.633 36.267 1.00 73.44 103 LYS A N 1
ATOM 811 C CA . LYS A 1 103 ? -28.891 6.502 35.433 1.00 73.44 103 LYS A CA 1
ATOM 812 C C . LYS A 1 103 ? -30.034 5.504 35.306 1.00 73.44 103 LYS A C 1
ATOM 814 O O . LYS A 1 103 ? -30.304 4.733 36.223 1.00 73.44 103 LYS A O 1
ATOM 819 N N . GLN A 1 104 ? -30.677 5.468 34.142 1.00 74.00 104 GLN A N 1
ATOM 820 C CA . GLN A 1 104 ? -31.676 4.445 33.841 1.00 74.00 104 GLN A CA 1
ATOM 821 C C . GLN A 1 104 ? -30.986 3.090 33.616 1.00 74.00 104 GLN A C 1
ATOM 823 O O . GLN A 1 104 ? -30.258 2.903 32.641 1.00 74.00 104 GLN A O 1
ATOM 828 N N . ILE A 1 105 ? -31.210 2.135 34.520 1.00 73.06 105 ILE A N 1
ATOM 829 C CA . ILE A 1 105 ? -30.711 0.760 34.395 1.00 73.06 105 ILE A CA 1
ATOM 830 C C . ILE A 1 105 ? -31.885 -0.130 33.982 1.00 73.06 105 ILE A C 1
ATOM 832 O O . ILE A 1 105 ? -32.796 -0.375 34.770 1.00 73.06 105 ILE A O 1
ATOM 836 N N . SER A 1 106 ? -31.882 -0.618 32.742 1.00 72.12 106 SER A N 1
ATOM 837 C CA . SER A 1 106 ? -32.860 -1.600 32.273 1.00 72.12 106 SER A CA 1
ATOM 838 C C . SER A 1 106 ? -32.383 -3.019 32.596 1.00 72.12 106 SER A C 1
ATOM 840 O O . SER A 1 106 ? -31.391 -3.507 32.057 1.00 72.12 106 SER A O 1
ATOM 842 N N . LEU A 1 107 ? -33.099 -3.702 33.491 1.00 77.94 107 LEU A N 1
ATOM 843 C CA . LEU A 1 107 ? -32.866 -5.114 33.797 1.00 77.94 107 LEU A CA 1
ATOM 844 C C . LEU A 1 107 ? -33.810 -5.972 32.948 1.00 77.94 107 LEU A C 1
ATOM 846 O O . LEU A 1 107 ? -34.993 -6.103 33.251 1.00 77.94 107 LEU A O 1
ATOM 850 N N . ALA A 1 108 ? -33.288 -6.551 31.867 1.00 74.19 108 ALA A N 1
ATOM 851 C CA . ALA A 1 108 ? -34.019 -7.508 31.043 1.00 74.19 108 ALA A CA 1
ATOM 852 C C . ALA A 1 108 ? -33.733 -8.938 31.528 1.00 74.19 108 ALA A C 1
ATOM 854 O O . ALA A 1 108 ? -32.634 -9.460 31.345 1.00 74.19 108 ALA A O 1
ATOM 855 N N . GLY A 1 109 ? -34.723 -9.568 32.160 1.00 77.00 109 GLY A N 1
ATOM 856 C CA . GLY A 1 109 ? -34.667 -10.975 32.554 1.00 77.00 109 GLY A CA 1
ATOM 857 C C . GLY A 1 109 ? -35.337 -11.869 31.513 1.00 77.00 109 GLY A C 1
ATOM 858 O O . GLY A 1 109 ? -36.482 -11.629 31.136 1.00 77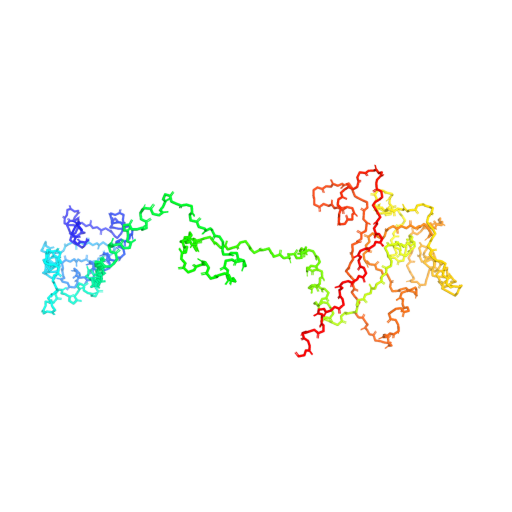.00 109 GLY A O 1
ATOM 859 N N . TYR A 1 110 ? -34.656 -12.929 31.078 1.00 82.88 110 TYR A N 1
ATOM 860 C CA . TYR A 1 110 ? -35.227 -13.937 30.183 1.00 82.88 110 TYR A CA 1
ATOM 861 C C . TYR A 1 110 ? -35.542 -15.211 30.965 1.00 82.88 110 TYR A C 1
ATOM 863 O O . TYR A 1 110 ? -34.700 -15.719 31.704 1.00 82.88 110 TYR A O 1
ATOM 871 N N . ARG A 1 111 ? -36.748 -15.760 30.782 1.00 83.00 111 ARG A N 1
ATOM 872 C CA . ARG A 1 111 ? -37.134 -17.062 31.340 1.00 83.00 111 ARG A CA 1
ATOM 873 C C . ARG A 1 111 ? -37.439 -18.034 30.210 1.00 83.00 111 ARG A C 1
ATOM 875 O O . ARG A 1 111 ? -38.300 -17.767 29.377 1.00 83.00 111 ARG A O 1
ATOM 882 N N . LEU A 1 112 ? -36.761 -19.180 30.211 1.00 86.38 112 LEU A N 1
ATOM 883 C CA . LEU A 1 112 ? -37.052 -20.265 29.276 1.00 86.38 112 LEU A CA 1
ATOM 884 C C . LEU A 1 112 ? -38.499 -20.746 29.456 1.00 86.38 112 LEU A C 1
ATOM 886 O O . LEU A 1 112 ? -38.952 -21.005 30.576 1.00 86.38 112 LEU A O 1
ATOM 890 N N . THR A 1 113 ? -39.215 -20.887 28.342 1.00 90.62 113 THR A N 1
ATOM 891 C CA . THR A 1 113 ? -40.528 -21.542 28.304 1.00 90.62 113 THR A CA 1
ATOM 892 C C . THR A 1 113 ? -40.374 -23.048 28.534 1.00 90.62 113 THR A C 1
ATOM 894 O O . THR A 1 113 ? -39.282 -23.595 28.388 1.00 90.62 113 THR A O 1
ATOM 897 N N . ASN A 1 114 ? -41.460 -23.749 28.872 1.00 87.38 114 ASN A N 1
ATOM 898 C CA . ASN A 1 114 ? -41.409 -25.204 29.084 1.00 87.38 114 ASN A CA 1
ATOM 899 C C . ASN A 1 114 ? -40.905 -25.951 27.833 1.00 87.38 114 ASN A C 1
ATOM 901 O O . ASN A 1 114 ? -40.020 -26.790 27.955 1.00 87.38 114 ASN A O 1
ATOM 905 N N . LYS A 1 115 ? -41.348 -25.541 26.634 1.00 85.38 115 LYS A N 1
ATOM 906 C CA . LYS A 1 115 ? -40.807 -26.035 25.352 1.00 85.38 115 LYS A CA 1
ATOM 907 C C . LYS A 1 115 ? -39.307 -25.750 25.202 1.00 85.38 115 LYS A C 1
ATOM 909 O O . LYS A 1 115 ? -38.557 -26.596 24.735 1.00 85.38 115 LYS A O 1
ATOM 914 N N . GLY A 1 116 ? -38.854 -24.570 25.633 1.00 81.31 116 GLY A N 1
ATOM 915 C CA . GLY A 1 116 ? -37.433 -24.215 25.636 1.00 81.31 116 GLY A CA 1
ATOM 916 C C . GLY A 1 116 ? -36.594 -25.087 26.576 1.00 81.31 116 GLY A C 1
ATOM 917 O O . GLY A 1 116 ? -35.458 -25.411 26.245 1.00 81.31 116 GLY A O 1
ATOM 918 N N . LYS A 1 117 ? -37.148 -25.514 27.720 1.00 84.81 117 LYS A N 1
ATOM 919 C CA . LYS A 1 117 ? -36.473 -26.436 28.651 1.00 84.81 117 LYS A CA 1
ATOM 920 C C . LYS A 1 117 ? -36.341 -27.850 28.083 1.00 84.81 117 LYS A C 1
ATOM 922 O O . LYS A 1 117 ? -35.292 -28.462 28.255 1.00 84.81 117 LYS A O 1
ATOM 927 N N . GLU A 1 118 ? -37.373 -28.356 27.409 1.00 82.38 118 GLU A N 1
ATOM 928 C CA . GLU A 1 118 ? -37.313 -29.653 26.717 1.00 82.38 118 GLU A CA 1
ATOM 929 C C . GLU A 1 118 ? -36.275 -29.629 25.591 1.00 82.38 118 GLU A C 1
ATOM 931 O O . GLU A 1 118 ? -35.415 -30.504 25.523 1.00 82.38 118 GLU A O 1
ATOM 936 N N . GLN A 1 119 ? -36.272 -28.570 24.779 1.00 78.69 119 GLN A N 1
ATOM 937 C CA . GLN A 1 119 ? -35.300 -28.421 23.699 1.00 78.69 119 GLN A CA 1
ATOM 938 C C . GLN A 1 119 ? -33.863 -28.279 24.221 1.00 78.69 119 GLN A C 1
ATOM 940 O O . GLN A 1 119 ? -32.942 -28.836 23.631 1.00 78.69 119 GLN A O 1
ATOM 945 N N . ALA A 1 120 ? -33.657 -27.578 25.340 1.00 77.75 120 ALA A N 1
ATOM 946 C CA . ALA A 1 120 ? -32.342 -27.459 25.970 1.00 77.75 120 ALA A CA 1
ATOM 947 C C . ALA A 1 120 ? -31.802 -28.813 26.462 1.00 77.75 120 ALA A C 1
ATOM 949 O O . ALA A 1 120 ? -30.605 -29.065 26.341 1.00 77.75 120 ALA A O 1
ATOM 950 N N . ARG A 1 121 ? -32.672 -29.701 26.967 1.00 76.75 121 ARG A N 1
ATOM 951 C CA . ARG A 1 121 ? -32.287 -31.078 27.324 1.00 76.75 121 ARG A CA 1
ATOM 952 C C . ARG A 1 121 ? -31.854 -31.880 26.097 1.00 76.75 121 ARG A C 1
ATOM 954 O O . ARG A 1 121 ? -30.786 -32.479 26.124 1.00 76.75 121 ARG A O 1
ATOM 961 N N . LEU A 1 122 ? -32.622 -31.809 25.008 1.00 71.38 122 LEU A N 1
ATOM 962 C CA . LEU A 1 122 ? -32.278 -32.471 23.743 1.00 71.38 122 LEU A CA 1
ATOM 963 C C . LEU A 1 122 ? -30.957 -31.957 23.152 1.00 71.38 122 LEU A C 1
ATOM 965 O O . LEU A 1 122 ? -30.186 -32.736 22.601 1.00 71.38 122 LEU A O 1
ATOM 969 N N . TYR A 1 123 ? -30.676 -30.656 23.273 1.00 66.81 123 TYR A N 1
ATOM 970 C CA . TYR A 1 123 ? -29.402 -30.071 22.843 1.00 66.81 123 TYR A CA 1
ATOM 971 C C . TYR A 1 123 ? -28.215 -30.556 23.680 1.00 66.81 123 TYR A C 1
ATOM 973 O O . TYR A 1 123 ? -27.174 -30.872 23.111 1.00 66.81 123 TYR A O 1
ATOM 981 N N . ALA A 1 124 ? -28.368 -30.639 25.005 1.00 67.31 124 ALA A N 1
ATOM 982 C CA . ALA A 1 124 ? -27.317 -31.137 25.893 1.00 67.31 124 ALA A CA 1
ATOM 983 C C . ALA A 1 124 ? -26.973 -32.612 25.612 1.00 67.31 124 ALA A C 1
ATOM 985 O O . ALA A 1 124 ? -25.813 -33.005 25.678 1.00 67.31 124 ALA A O 1
ATOM 986 N N . GLU A 1 125 ? -27.963 -33.428 25.243 1.00 62.25 125 GLU A N 1
ATOM 987 C CA . GLU A 1 125 ? -27.742 -34.821 24.833 1.00 62.25 125 GLU A CA 1
ATOM 988 C C . GLU A 1 125 ? -27.102 -34.916 23.434 1.00 62.25 125 GLU A C 1
ATOM 990 O O . GLU A 1 125 ? -26.209 -35.739 23.205 1.00 62.25 125 GLU A O 1
ATOM 995 N N . ALA A 1 126 ? -27.501 -34.036 22.508 1.00 55.62 126 ALA A N 1
ATOM 996 C CA . ALA A 1 126 ? -27.000 -33.991 21.134 1.00 55.62 126 ALA A CA 1
ATOM 997 C C . ALA A 1 126 ? -25.559 -33.474 20.994 1.00 55.62 126 ALA A C 1
ATOM 999 O O . ALA A 1 126 ? -24.925 -33.764 19.983 1.00 55.62 126 ALA A O 1
ATOM 1000 N N . GLU A 1 127 ? -25.002 -32.786 21.995 1.00 53.50 127 GLU A N 1
ATOM 1001 C CA . GLU A 1 127 ? -23.566 -32.456 22.052 1.00 53.50 127 GLU A CA 1
ATOM 1002 C C . GLU A 1 127 ? -22.671 -33.715 22.037 1.00 53.50 127 GLU A C 1
ATOM 1004 O O . GLU A 1 127 ? -21.51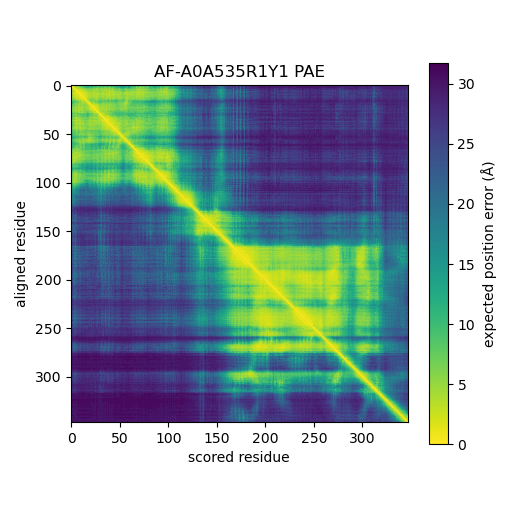4 -33.656 21.622 1.0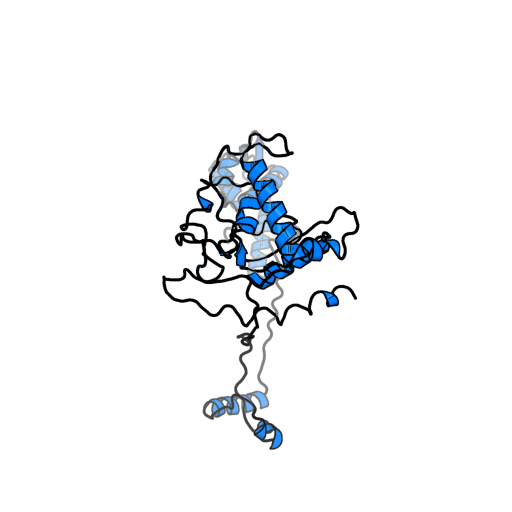0 53.50 127 GLU A O 1
ATOM 1009 N N . THR A 1 128 ? -23.228 -34.875 22.409 1.00 51.38 128 THR A N 1
ATOM 1010 C CA . THR A 1 128 ? -22.564 -36.189 22.345 1.00 51.38 128 THR A CA 1
ATOM 1011 C C . THR A 1 128 ? -22.657 -36.841 20.956 1.00 51.38 128 THR A C 1
ATOM 1013 O O . THR A 1 128 ? -21.924 -37.783 20.658 1.00 51.38 128 THR A O 1
ATOM 1016 N N . GLN A 1 129 ? -23.555 -36.363 20.089 1.00 56.12 129 GLN A N 1
ATOM 1017 C CA . GLN A 1 129 ? -23.738 -36.858 18.724 1.00 56.12 129 GLN A CA 1
ATOM 1018 C C . GLN A 1 129 ? -23.002 -35.956 17.727 1.00 56.12 129 GLN A C 1
ATOM 1020 O O . GLN A 1 129 ? -22.915 -34.742 17.891 1.00 56.12 129 GLN A O 1
ATOM 1025 N N . SER A 1 130 ? -22.453 -36.546 16.663 1.00 62.12 130 SER A N 1
ATOM 1026 C CA . SER A 1 130 ? -21.682 -35.831 15.642 1.00 62.12 130 SER A CA 1
ATOM 1027 C C . SER A 1 130 ? -22.539 -34.785 14.910 1.00 62.12 130 SER A C 1
ATOM 1029 O O . SER A 1 130 ? -23.193 -35.090 13.909 1.00 62.12 130 SER A O 1
ATOM 1031 N N . MET A 1 131 ? -22.547 -33.544 15.397 1.00 70.69 131 MET A N 1
ATOM 1032 C CA . MET A 1 131 ? -23.183 -32.421 14.710 1.00 70.69 131 MET A CA 1
ATOM 1033 C C . MET A 1 131 ? -22.553 -32.213 13.331 1.00 70.69 131 MET A C 1
ATOM 1035 O O . MET A 1 131 ? -21.330 -32.232 13.172 1.00 70.69 131 MET A O 1
ATOM 1039 N N . ILE A 1 132 ? -23.390 -31.980 12.321 1.00 75.69 132 ILE A N 1
ATOM 1040 C CA . ILE A 1 132 ? -22.921 -31.780 10.948 1.00 75.69 132 ILE A CA 1
ATOM 1041 C C . ILE A 1 132 ? -22.403 -30.346 10.806 1.00 75.69 132 ILE A C 1
ATOM 1043 O O . ILE A 1 132 ? -23.071 -29.392 11.207 1.00 75.69 132 ILE A O 1
ATOM 1047 N N . GLY A 1 133 ? -21.198 -30.192 10.250 1.00 77.25 133 GLY A N 1
ATOM 1048 C CA . GLY A 1 133 ? -20.569 -28.884 10.041 1.00 77.25 133 GLY A CA 1
ATOM 1049 C C . GLY A 1 133 ? -21.147 -28.125 8.846 1.00 77.25 133 GLY A C 1
ATOM 1050 O O . GLY A 1 133 ? -21.685 -27.036 9.008 1.00 77.25 133 GLY A O 1
ATOM 1051 N N . ASN A 1 134 ? -21.059 -28.712 7.648 1.00 80.06 134 ASN A N 1
ATOM 1052 C CA . ASN A 1 134 ? -21.488 -28.073 6.403 1.00 80.06 134 ASN A CA 1
ATOM 1053 C C . ASN A 1 134 ? -22.677 -28.808 5.781 1.00 80.06 134 ASN A C 1
ATOM 1055 O O . ASN A 1 134 ? -22.708 -30.037 5.735 1.00 80.06 134 ASN A O 1
ATOM 1059 N N . VAL A 1 135 ? -23.624 -28.042 5.241 1.00 86.31 135 VAL A N 1
ATOM 1060 C CA . VAL A 1 135 ? -24.725 -28.579 4.437 1.00 86.31 135 VAL A CA 1
ATOM 1061 C C . VAL A 1 135 ? -24.169 -29.053 3.092 1.00 86.31 135 VAL A C 1
ATOM 1063 O O . VAL A 1 135 ? -23.548 -28.274 2.368 1.00 86.31 135 VAL A O 1
ATOM 1066 N N . THR A 1 136 ? -24.389 -30.321 2.743 1.00 86.69 136 THR A N 1
ATOM 1067 C CA . THR A 1 136 ? -23.996 -30.872 1.438 1.00 86.69 136 THR A CA 1
ATOM 1068 C C . THR A 1 136 ? -25.147 -30.805 0.434 1.00 86.69 136 THR A C 1
ATOM 1070 O O . THR A 1 136 ? -26.325 -30.754 0.798 1.00 86.69 136 THR A O 1
ATOM 1073 N N . ARG A 1 137 ? -24.814 -30.827 -0.864 1.00 90.06 137 ARG A N 1
ATOM 1074 C CA . ARG A 1 137 ? -25.806 -30.816 -1.953 1.00 90.06 137 ARG A CA 1
ATOM 1075 C C . ARG A 1 137 ? -26.779 -31.996 -1.870 1.00 90.06 137 ARG A C 1
ATOM 1077 O O . ARG A 1 137 ? -27.965 -31.822 -2.118 1.00 90.06 137 ARG A O 1
ATOM 1084 N N . GLU A 1 138 ? -26.285 -33.175 -1.510 1.00 88.00 138 GLU A N 1
ATOM 1085 C CA . GLU A 1 138 ? -27.089 -34.395 -1.374 1.00 88.00 138 GLU A CA 1
ATOM 1086 C C . GLU A 1 138 ? -28.137 -34.262 -0.263 1.00 88.00 138 GLU A C 1
ATOM 1088 O O . GLU A 1 138 ? -29.300 -34.582 -0.491 1.00 88.00 138 GLU A O 1
ATOM 1093 N N . MET A 1 139 ? -27.765 -33.684 0.889 1.00 87.12 139 MET A N 1
ATOM 1094 C CA . MET A 1 139 ? -28.700 -33.425 1.993 1.00 87.12 139 MET A CA 1
ATOM 1095 C C . MET A 1 139 ? -29.812 -32.450 1.600 1.00 87.12 139 MET A C 1
ATOM 1097 O O . MET A 1 139 ? -30.942 -32.595 2.062 1.00 87.12 139 MET A O 1
ATOM 1101 N N . LEU A 1 140 ? -29.510 -31.457 0.754 1.00 87.69 140 LEU A N 1
ATOM 1102 C CA . LEU A 1 140 ? -30.510 -30.517 0.240 1.00 87.69 140 LEU A CA 1
ATOM 1103 C C . LEU A 1 140 ? -31.522 -31.207 -0.677 1.00 87.69 140 LEU A C 1
ATOM 1105 O O . LEU A 1 140 ? -32.711 -30.906 -0.593 1.00 87.69 140 LEU A O 1
ATOM 1109 N N . LEU A 1 141 ? -31.055 -32.128 -1.524 1.00 91.75 141 LEU A N 1
ATOM 1110 C CA . LEU A 1 141 ? -31.898 -32.868 -2.464 1.00 91.75 141 LEU A CA 1
ATOM 1111 C C . LEU A 1 141 ? -32.770 -33.920 -1.762 1.00 91.75 141 LEU A C 1
ATOM 1113 O O . LEU A 1 141 ? -33.921 -34.094 -2.147 1.00 91.75 141 LEU A O 1
ATOM 1117 N N . SER A 1 142 ? -32.253 -34.589 -0.727 1.00 87.38 142 SER A N 1
ATOM 1118 C CA . SER A 1 142 ? -32.988 -35.615 0.029 1.00 87.38 142 SER A CA 1
ATOM 1119 C C . SER A 1 142 ? -33.926 -35.052 1.102 1.00 87.38 142 SER A C 1
ATOM 1121 O O . SER A 1 142 ? -34.791 -35.764 1.605 1.00 87.38 142 SER A O 1
ATOM 1123 N N . GLY A 1 143 ? -33.765 -33.781 1.485 1.00 87.38 143 GLY A N 1
ATOM 1124 C CA . GLY A 1 143 ? -34.535 -33.160 2.567 1.00 87.38 143 GLY A CA 1
ATOM 1125 C C . GLY A 1 143 ? -34.081 -33.557 3.978 1.00 87.38 143 GLY A C 1
ATOM 1126 O O . GLY A 1 143 ? -34.659 -33.077 4.955 1.00 87.38 143 GLY A O 1
ATOM 1127 N N . GLU A 1 144 ? -33.020 -34.363 4.108 1.00 84.50 144 GLU A N 1
ATOM 1128 C CA . GLU A 1 144 ? -32.463 -34.812 5.395 1.00 84.50 144 GLU A CA 1
ATOM 1129 C C . GLU A 1 144 ? -32.037 -33.659 6.313 1.00 84.50 144 GLU A C 1
ATOM 1131 O O . GLU A 1 144 ? -32.036 -33.806 7.536 1.00 84.50 144 GLU A O 1
ATOM 1136 N N . TRP A 1 145 ? -31.716 -32.495 5.741 1.00 84.31 145 TRP A N 1
ATOM 1137 C CA . TRP A 1 145 ? -31.315 -31.302 6.491 1.00 84.31 145 TRP A CA 1
ATOM 1138 C C . TRP A 1 145 ? -32.364 -30.836 7.511 1.00 84.31 145 TRP A C 1
ATOM 1140 O O . TRP A 1 145 ? -32.009 -30.166 8.474 1.00 84.31 145 TRP A O 1
ATOM 1150 N N . ARG A 1 146 ? -33.643 -31.197 7.342 1.00 84.19 146 ARG A N 1
ATOM 1151 C CA . ARG A 1 146 ? -34.718 -30.820 8.275 1.00 84.19 146 ARG A CA 1
ATOM 1152 C C . ARG A 1 146 ? -34.675 -31.586 9.598 1.00 84.19 146 ARG A C 1
ATOM 1154 O O . ARG A 1 146 ? -35.161 -31.076 10.599 1.00 84.19 146 ARG A O 1
ATOM 1161 N N . ASN A 1 147 ? -34.096 -32.787 9.595 1.00 82.00 147 ASN A N 1
ATOM 1162 C CA . ASN A 1 147 ? -34.108 -33.711 10.734 1.00 82.00 147 ASN A CA 1
ATOM 1163 C C . ASN A 1 147 ? -32.726 -33.862 11.396 1.00 82.00 147 ASN A C 1
ATOM 1165 O O . ASN A 1 147 ? -32.561 -34.677 12.301 1.00 82.00 147 ASN A O 1
ATOM 1169 N N . ARG A 1 148 ? -31.715 -33.113 10.937 1.00 79.50 148 ARG A N 1
ATOM 1170 C CA . ARG A 1 148 ? -30.335 -33.154 11.447 1.00 79.50 148 ARG A CA 1
ATOM 1171 C C . ARG A 1 148 ? -30.029 -31.900 12.268 1.00 79.50 148 ARG A C 1
ATOM 1173 O O . ARG A 1 148 ? -30.564 -30.827 11.998 1.00 79.50 148 ARG A O 1
ATOM 1180 N N . GLN A 1 149 ? -29.127 -32.027 13.240 1.00 78.88 149 GLN A N 1
ATOM 1181 C CA . GLN A 1 149 ? -28.601 -30.889 13.995 1.00 78.88 149 GLN A CA 1
ATOM 1182 C C . GLN A 1 149 ? -27.275 -30.401 13.396 1.00 78.88 149 GLN A C 1
ATOM 1184 O O . GLN A 1 149 ? -26.381 -31.197 13.092 1.00 78.88 149 GLN A O 1
ATOM 1189 N N . PHE A 1 150 ? -27.156 -29.082 13.234 1.00 82.94 150 PHE A N 1
ATOM 1190 C CA . PHE A 1 150 ? -25.971 -28.423 12.690 1.00 82.94 150 PHE A CA 1
ATOM 1191 C C . PHE A 1 150 ? -25.185 -27.720 13.785 1.00 82.94 150 PHE A C 1
ATOM 1193 O O . PHE A 1 150 ? -25.761 -27.165 14.724 1.00 82.94 150 PHE A O 1
ATOM 1200 N N . ARG A 1 151 ? -23.861 -27.694 13.624 1.00 82.25 151 ARG A N 1
ATOM 1201 C CA . ARG A 1 151 ? -22.991 -26.922 14.508 1.00 82.25 151 ARG A CA 1
ATOM 1202 C C . ARG A 1 151 ? -23.287 -25.421 14.340 1.00 82.25 151 ARG A C 1
ATOM 1204 O O . ARG A 1 151 ? -23.322 -24.949 13.201 1.00 82.25 151 ARG A O 1
ATOM 1211 N N . PRO A 1 152 ? -23.456 -24.647 15.429 1.00 78.62 152 PRO A N 1
ATOM 1212 C CA . PRO A 1 152 ? -23.639 -23.204 15.323 1.00 78.62 152 PRO A CA 1
ATOM 1213 C C . PRO A 1 152 ? -22.405 -22.551 14.688 1.00 78.62 152 PRO A C 1
ATOM 1215 O O . PRO A 1 152 ? -21.266 -22.810 15.088 1.00 78.62 152 PRO A O 1
ATOM 1218 N N . LEU A 1 153 ? -22.633 -21.698 13.688 1.00 77.25 153 LEU A N 1
ATOM 1219 C CA . LEU A 1 153 ? -21.574 -20.941 13.027 1.00 77.25 153 LEU A CA 1
ATOM 1220 C C . LEU A 1 153 ? -21.107 -19.801 13.943 1.00 77.25 153 LEU A C 1
ATOM 1222 O O . LEU A 1 153 ? -21.893 -18.929 14.309 1.00 77.25 153 LEU A O 1
ATOM 1226 N N . SER A 1 154 ? -19.818 -19.780 14.287 1.00 76.56 154 SER A N 1
ATOM 1227 C CA . SER A 1 154 ? -19.224 -18.650 15.007 1.00 76.56 154 SER A CA 1
ATOM 1228 C C . SER A 1 154 ? -19.047 -17.460 14.061 1.00 76.56 154 SER A C 1
ATOM 1230 O O . SER A 1 154 ? -18.244 -17.520 13.134 1.00 76.56 154 SER A O 1
ATOM 1232 N N . VAL A 1 155 ? -19.779 -16.369 14.306 1.00 78.38 155 VAL A N 1
ATOM 1233 C CA . VAL A 1 155 ? -19.714 -15.116 13.517 1.00 78.38 155 VAL A CA 1
ATOM 1234 C C . VAL A 1 155 ? -18.574 -14.195 13.991 1.00 78.38 155 VAL A C 1
ATOM 1236 O O . VAL A 1 155 ? -18.385 -13.100 13.472 1.00 78.38 155 VAL A O 1
ATOM 1239 N N . VAL A 1 156 ? -17.797 -14.620 14.991 1.00 81.50 156 VAL A N 1
ATOM 1240 C CA . VAL A 1 156 ? -16.727 -13.801 15.586 1.00 81.50 156 VAL A CA 1
ATOM 1241 C C . VAL A 1 156 ? -15.541 -13.639 14.628 1.00 81.50 156 VAL A C 1
ATOM 1243 O O . VAL A 1 156 ? -14.894 -12.594 14.619 1.00 81.50 156 VAL A O 1
ATOM 1246 N N . ALA A 1 157 ? -15.257 -14.654 13.807 1.00 75.94 157 ALA A N 1
ATOM 1247 C CA . ALA A 1 157 ? -14.141 -14.625 12.870 1.00 75.94 157 ALA A CA 1
ATOM 1248 C C . ALA A 1 157 ? -14.609 -14.172 11.475 1.00 75.94 157 ALA A C 1
ATOM 1250 O O . ALA A 1 157 ? -15.507 -14.798 10.903 1.00 75.94 157 ALA A O 1
ATOM 1251 N N . PRO A 1 158 ? -14.009 -13.118 10.888 1.00 73.81 158 PRO A N 1
ATOM 1252 C CA . PRO A 1 158 ? -14.283 -12.766 9.504 1.00 73.81 158 PRO A CA 1
ATOM 1253 C C . PRO A 1 158 ? -13.810 -13.896 8.574 1.00 73.81 158 PRO A C 1
ATOM 1255 O O . PRO A 1 158 ? -12.754 -14.486 8.816 1.00 73.81 158 PRO A O 1
ATOM 1258 N N . PRO A 1 159 ? -14.554 -14.200 7.496 1.00 78.00 159 PRO A N 1
ATOM 1259 C CA . PRO A 1 159 ? -14.135 -15.215 6.538 1.00 78.00 159 PRO A CA 1
ATOM 1260 C C . PRO A 1 159 ? -12.838 -14.792 5.838 1.00 78.00 159 PRO A C 1
ATOM 1262 O O . PRO A 1 159 ? -12.643 -13.607 5.541 1.00 78.00 159 PRO A O 1
ATOM 1265 N N . GLU A 1 160 ? -11.977 -15.761 5.516 1.00 76.31 160 GLU A N 1
ATOM 1266 C CA . GLU A 1 160 ? -10.807 -15.518 4.670 1.00 76.31 160 GLU A CA 1
ATOM 1267 C C . GLU A 1 160 ? -11.256 -14.988 3.303 1.00 76.31 160 GLU A C 1
ATOM 1269 O O . GLU A 1 160 ? -11.829 -15.701 2.478 1.00 76.31 160 GLU A O 1
ATOM 1274 N N . LYS A 1 161 ? -10.982 -13.709 3.044 1.00 78.88 161 LYS A N 1
ATOM 1275 C CA . LYS A 1 161 ? -11.121 -13.126 1.710 1.00 78.88 161 LYS A CA 1
ATOM 1276 C C . LYS A 1 161 ? -9.814 -13.336 0.966 1.00 78.88 161 LYS A C 1
ATOM 1278 O O . LYS A 1 161 ? -8.832 -12.643 1.226 1.00 78.88 161 LYS A O 1
ATOM 1283 N N . ARG A 1 162 ? -9.803 -14.256 0.003 1.00 75.38 162 ARG A N 1
ATOM 1284 C CA . ARG A 1 162 ? -8.704 -14.343 -0.961 1.00 75.38 162 ARG A CA 1
ATOM 1285 C C . ARG A 1 162 ? -8.823 -13.167 -1.932 1.00 75.38 162 ARG A C 1
ATOM 1287 O O . ARG A 1 162 ? -9.617 -13.204 -2.865 1.00 75.38 162 ARG A O 1
ATOM 1294 N N . LEU A 1 163 ? -8.074 -12.100 -1.666 1.00 78.06 163 LEU A N 1
ATOM 1295 C CA . LEU A 1 163 ? -7.968 -10.950 -2.560 1.00 78.06 163 LEU A CA 1
ATOM 1296 C C . LEU A 1 163 ? -6.802 -11.164 -3.525 1.00 78.06 163 LEU A C 1
ATOM 1298 O O . LEU A 1 163 ? -5.675 -11.414 -3.102 1.00 78.06 163 LEU A O 1
ATOM 1302 N N . GLU A 1 164 ? -7.061 -11.012 -4.818 1.00 78.69 164 GLU A N 1
ATOM 1303 C CA . GLU A 1 164 ? -6.010 -10.933 -5.832 1.00 78.69 164 GLU A CA 1
ATOM 1304 C C . GLU A 1 164 ? -5.385 -9.532 -5.787 1.00 78.69 164 GLU A C 1
ATOM 1306 O O . GLU A 1 164 ? -5.807 -8.602 -6.476 1.00 78.69 164 GLU A O 1
ATOM 1311 N N . LEU A 1 165 ? -4.398 -9.347 -4.907 1.00 78.00 165 LEU A N 1
ATOM 1312 C CA . LEU A 1 165 ? -3.648 -8.097 -4.838 1.00 78.00 165 LEU A CA 1
ATOM 1313 C C . LEU A 1 165 ? -2.651 -8.015 -5.997 1.00 78.00 165 LEU A C 1
ATOM 1315 O O . LEU A 1 165 ? -1.729 -8.821 -6.110 1.00 78.00 165 LEU A O 1
ATOM 1319 N N . GLN A 1 166 ? -2.803 -6.989 -6.833 1.00 80.31 166 GLN A N 1
ATOM 1320 C CA . GLN A 1 166 ? -1.771 -6.625 -7.799 1.00 80.31 166 GLN A CA 1
ATOM 1321 C C . GLN A 1 166 ? -0.507 -6.161 -7.072 1.00 80.31 166 GLN A C 1
ATOM 1323 O O . GLN A 1 166 ? -0.579 -5.471 -6.051 1.00 80.31 166 GLN A O 1
ATOM 1328 N N . HIS A 1 167 ? 0.657 -6.485 -7.641 1.00 86.81 167 HIS A N 1
ATOM 1329 C CA . HIS A 1 167 ? 1.930 -6.009 -7.114 1.00 86.81 167 HIS A CA 1
ATOM 1330 C C . HIS A 1 167 ? 1.927 -4.461 -7.036 1.00 86.81 167 HIS A C 1
ATOM 1332 O O . HIS A 1 167 ? 1.516 -3.804 -8.002 1.00 86.81 167 HIS A O 1
ATOM 1338 N N . PRO A 1 168 ? 2.396 -3.847 -5.930 1.00 89.06 168 PRO A N 1
ATOM 1339 C CA . PRO A 1 168 ? 2.318 -2.396 -5.735 1.00 89.06 168 PRO A CA 1
ATOM 1340 C C . PRO A 1 168 ? 2.994 -1.573 -6.841 1.00 89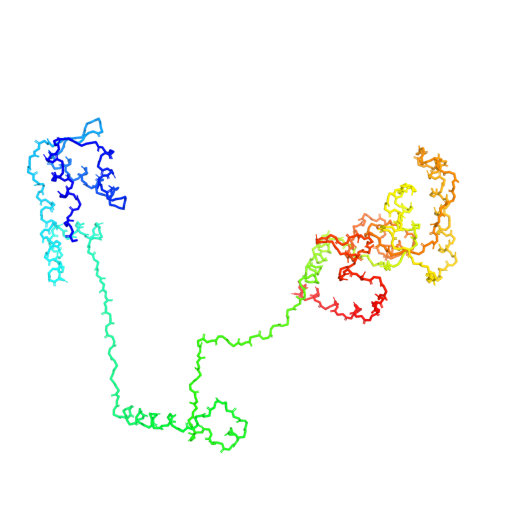.06 168 PRO A C 1
ATOM 1342 O O . PRO A 1 168 ? 2.502 -0.509 -7.209 1.00 89.06 168 PRO A O 1
ATOM 1345 N N . LEU A 1 169 ? 4.094 -2.080 -7.409 1.00 87.62 169 LEU A N 1
ATOM 1346 C CA . LEU A 1 169 ? 4.847 -1.385 -8.459 1.00 87.62 169 LEU A CA 1
ATOM 1347 C C . LEU A 1 169 ? 4.036 -1.184 -9.761 1.00 87.62 169 LEU A C 1
ATOM 1349 O O . LEU A 1 169 ? 3.862 -0.031 -10.146 1.00 87.62 169 LEU A O 1
ATOM 1353 N N . PRO A 1 170 ? 3.476 -2.222 -10.423 1.00 86.88 170 PRO A N 1
ATOM 1354 C CA . PRO A 1 170 ? 2.565 -2.031 -11.557 1.00 86.88 170 PRO A CA 1
ATOM 1355 C C . PRO A 1 170 ? 1.397 -1.081 -11.275 1.00 86.88 170 PRO A C 1
ATOM 1357 O O . PRO A 1 170 ? 1.043 -0.271 -12.134 1.00 86.88 170 PRO A O 1
ATOM 1360 N N . ARG A 1 171 ? 0.824 -1.139 -10.065 1.00 88.62 171 ARG A N 1
ATOM 1361 C CA . ARG A 1 171 ? -0.262 -0.240 -9.654 1.00 88.62 171 ARG A CA 1
ATOM 1362 C C . ARG A 1 171 ? 0.197 1.219 -9.639 1.00 88.62 171 ARG A C 1
ATOM 1364 O O . ARG A 1 171 ? -0.482 2.079 -10.195 1.00 88.62 171 ARG A O 1
ATOM 1371 N N . PHE A 1 172 ? 1.357 1.490 -9.048 1.00 90.56 172 PHE A N 1
ATOM 1372 C CA . PHE A 1 172 ? 1.946 2.827 -9.022 1.00 90.56 172 PHE A CA 1
ATOM 1373 C C . PHE A 1 172 ? 2.331 3.322 -10.424 1.00 90.56 172 PHE A C 1
ATOM 1375 O O . PHE A 1 172 ? 2.016 4.454 -10.779 1.00 90.56 172 PHE A O 1
ATOM 1382 N N . LEU A 1 173 ? 2.943 2.467 -11.251 1.00 88.06 173 LEU A N 1
ATOM 1383 C CA . LEU A 1 173 ? 3.298 2.812 -12.632 1.00 88.06 173 LEU A CA 1
ATOM 1384 C C . LEU A 1 173 ? 2.059 3.151 -13.467 1.00 88.06 173 LEU A C 1
ATOM 1386 O O . LEU A 1 173 ? 2.086 4.101 -14.242 1.00 88.06 173 LEU A O 1
ATOM 1390 N N . THR A 1 174 ? 0.959 2.421 -13.275 1.00 87.50 174 THR A N 1
ATOM 1391 C CA . THR A 1 174 ? -0.317 2.704 -13.951 1.00 87.50 174 THR A CA 1
ATOM 1392 C C . THR A 1 174 ? -0.881 4.056 -13.525 1.00 87.50 174 THR A C 1
ATOM 1394 O O . THR A 1 174 ? -1.273 4.849 -14.374 1.00 87.50 174 THR A O 1
ATOM 1397 N N . TYR A 1 175 ? -0.868 4.353 -12.224 1.00 91.81 175 TYR A N 1
ATOM 1398 C CA . TYR A 1 175 ? -1.279 5.661 -11.715 1.00 91.81 175 TYR A CA 1
ATOM 1399 C C . TYR A 1 175 ? -0.448 6.800 -12.327 1.00 91.81 175 TYR A C 1
ATOM 1401 O O . TYR A 1 175 ? -1.004 7.793 -12.793 1.00 91.81 175 TYR A O 1
ATOM 1409 N N . LEU A 1 176 ? 0.876 6.638 -12.372 1.00 91.81 176 LEU A N 1
ATOM 1410 C CA . LEU A 1 176 ? 1.781 7.672 -12.862 1.00 91.81 176 LEU A CA 1
ATOM 1411 C C . LEU A 1 176 ? 1.652 7.881 -14.381 1.00 91.81 176 LEU A C 1
ATOM 1413 O O . LEU A 1 176 ? 1.630 9.029 -14.821 1.00 91.81 176 LEU A O 1
ATOM 1417 N N . ARG A 1 177 ? 1.441 6.804 -15.157 1.00 87.69 177 ARG A N 1
ATOM 1418 C CA . ARG A 1 177 ? 1.039 6.884 -16.575 1.00 87.69 177 ARG A CA 1
ATOM 1419 C C . ARG A 1 177 ? -0.228 7.716 -16.750 1.00 87.69 177 ARG A C 1
ATOM 1421 O O . ARG A 1 177 ? -0.253 8.648 -17.542 1.00 87.69 177 ARG A O 1
ATOM 1428 N N . CYS A 1 178 ? -1.286 7.405 -15.998 1.00 90.12 178 CYS A N 1
ATOM 1429 C CA . CYS A 1 178 ? -2.551 8.132 -16.104 1.00 90.12 178 CYS A CA 1
ATOM 1430 C C . CYS A 1 178 ? -2.388 9.623 -15.773 1.00 90.12 178 CYS A C 1
ATOM 1432 O O . CYS A 1 178 ? -2.975 10.465 -16.449 1.00 90.12 178 CYS A O 1
ATOM 1434 N N . ALA A 1 179 ? -1.573 9.956 -14.768 1.00 92.94 179 ALA A N 1
ATOM 1435 C CA . ALA A 1 179 ? -1.311 11.340 -14.388 1.00 92.94 179 ALA A CA 1
ATOM 1436 C C . ALA A 1 179 ? -0.575 12.127 -15.489 1.00 92.94 179 ALA A C 1
ATOM 1438 O O . ALA A 1 179 ? -0.942 13.265 -15.784 1.00 92.94 179 ALA A O 1
ATOM 1439 N N . LEU A 1 180 ? 0.438 11.530 -16.120 1.00 87.81 180 LEU A N 1
ATOM 1440 C CA . LEU A 1 180 ? 1.229 12.187 -17.161 1.00 87.81 180 LEU A CA 1
ATOM 1441 C C . LEU A 1 180 ? 0.472 12.286 -18.496 1.00 87.81 180 LEU A C 1
ATOM 1443 O O . LEU A 1 180 ? 0.454 13.364 -19.098 1.00 87.81 180 LEU A O 1
ATOM 1447 N N . VAL A 1 181 ? -0.269 11.248 -18.894 1.00 87.19 181 VAL A N 1
ATOM 1448 C CA . VAL A 1 181 ? -1.193 11.324 -20.038 1.00 87.19 181 VAL A CA 1
ATOM 1449 C C . VAL A 1 181 ? -2.263 12.391 -19.789 1.00 87.19 181 VAL A C 1
ATOM 1451 O O . VAL A 1 181 ? -2.543 13.201 -20.673 1.00 87.19 181 VAL A O 1
ATOM 1454 N N . GLY A 1 182 ? -2.807 12.467 -18.568 1.00 87.06 182 GLY A N 1
ATOM 1455 C CA . GLY A 1 182 ? -3.747 13.516 -18.158 1.00 87.06 182 GLY A CA 1
ATOM 1456 C C . GLY A 1 182 ? -3.161 14.932 -18.232 1.00 87.06 182 GLY A C 1
ATOM 1457 O O . GLY A 1 182 ? -3.877 15.881 -18.540 1.00 87.06 182 GLY A O 1
ATOM 1458 N N . ALA A 1 183 ? -1.849 15.079 -18.037 1.00 89.38 183 ALA A N 1
ATOM 1459 C CA . ALA A 1 183 ? -1.121 16.339 -18.200 1.00 89.38 183 ALA A CA 1
ATOM 1460 C C . ALA A 1 183 ? -0.736 16.659 -19.666 1.00 89.38 183 ALA A C 1
ATOM 1462 O O . ALA A 1 183 ? -0.048 17.656 -19.927 1.00 89.38 183 ALA A O 1
ATOM 1463 N N . GLY A 1 184 ? -1.165 15.830 -20.625 1.00 85.75 184 GLY A N 1
ATOM 1464 C CA . GLY A 1 184 ? -0.931 16.007 -22.059 1.00 85.75 184 GLY A CA 1
ATOM 1465 C C . GLY A 1 184 ? 0.409 15.462 -22.557 1.00 85.75 184 GLY A C 1
ATOM 1466 O O . GLY A 1 184 ? 0.864 15.860 -23.633 1.00 85.75 184 GLY A O 1
ATOM 1467 N N . PHE A 1 185 ? 1.069 14.590 -21.791 1.00 83.06 185 PHE A N 1
ATOM 1468 C CA . PHE A 1 185 ? 2.246 13.874 -22.273 1.00 83.06 185 PHE A CA 1
ATOM 1469 C C . PHE A 1 185 ? 1.835 12.707 -23.177 1.00 83.06 185 PHE A C 1
ATOM 1471 O O . PHE A 1 185 ? 0.793 12.081 -22.990 1.00 83.06 185 PHE A O 1
ATOM 1478 N N . ARG A 1 186 ? 2.661 12.416 -24.186 1.00 80.19 186 ARG A N 1
ATOM 1479 C CA . ARG A 1 186 ? 2.535 11.206 -25.005 1.00 80.19 186 ARG A CA 1
ATOM 1480 C C . ARG A 1 186 ? 3.553 10.166 -24.576 1.00 80.19 186 ARG A C 1
ATOM 1482 O O . ARG A 1 186 ? 4.743 10.470 -24.472 1.00 80.19 186 ARG A O 1
ATOM 1489 N N . GLU A 1 187 ? 3.081 8.943 -24.391 1.00 76.75 187 GLU A N 1
ATOM 1490 C CA . GLU A 1 187 ? 3.925 7.803 -24.066 1.00 76.75 187 GLU A CA 1
ATOM 1491 C C . GLU A 1 187 ? 4.771 7.364 -25.272 1.00 76.75 187 GLU A C 1
ATOM 1493 O O . GLU A 1 187 ? 4.274 7.252 -26.394 1.00 76.75 187 GLU A O 1
ATOM 1498 N N . VAL A 1 188 ? 6.060 7.103 -25.034 1.00 78.50 188 VAL A N 1
ATOM 1499 C CA . VAL A 1 188 ? 7.013 6.676 -26.069 1.00 78.50 188 VAL A CA 1
ATOM 1500 C C . VAL A 1 188 ? 7.615 5.316 -25.729 1.00 78.50 188 VAL A C 1
ATOM 1502 O O . VAL A 1 188 ? 8.297 5.165 -24.714 1.00 78.50 188 VAL A O 1
ATOM 1505 N N . SER A 1 189 ? 7.465 4.346 -26.635 1.00 71.75 189 SER A N 1
ATOM 1506 C CA . SER A 1 189 ? 8.096 3.024 -26.527 1.00 71.75 189 SER A CA 1
ATOM 1507 C C . SER A 1 189 ? 9.471 2.977 -27.205 1.00 71.75 189 SER A C 1
ATOM 1509 O O . SER A 1 189 ? 9.776 3.747 -28.110 1.00 71.75 189 SER A O 1
ATOM 1511 N N . SER A 1 190 ? 10.364 2.124 -26.700 1.00 70.00 190 SER A N 1
ATOM 1512 C CA . SER A 1 190 ? 11.719 1.925 -27.244 1.00 70.00 190 SER A CA 1
ATOM 1513 C C . SER A 1 190 ? 12.307 0.608 -26.734 1.00 70.00 190 SER A C 1
ATOM 1515 O O . SER A 1 190 ? 12.004 0.258 -25.592 1.00 70.00 190 SER A O 1
ATOM 1517 N N . PRO A 1 191 ? 13.164 -0.087 -27.502 1.00 78.00 191 PRO A N 1
ATOM 1518 C CA . PRO A 1 191 ? 13.740 -1.379 -27.110 1.00 78.00 191 PRO A CA 1
ATOM 1519 C C . PRO A 1 191 ? 14.576 -1.316 -25.825 1.00 78.00 191 PRO A C 1
ATOM 1521 O O . PRO A 1 191 ? 15.059 -0.261 -25.453 1.00 78.00 191 PRO A O 1
ATOM 1524 N N . ILE A 1 192 ? 14.783 -2.428 -25.125 1.00 81.69 192 ILE A N 1
ATOM 1525 C CA . ILE A 1 192 ? 15.653 -2.448 -23.928 1.00 81.69 192 ILE A CA 1
ATOM 1526 C C . ILE A 1 192 ? 17.138 -2.346 -24.320 1.00 81.69 192 ILE A C 1
ATOM 1528 O O . ILE A 1 192 ? 17.940 -1.744 -23.601 1.00 81.69 192 ILE A O 1
ATOM 1532 N N . LEU A 1 193 ? 17.479 -2.910 -25.479 1.00 85.94 193 LEU A N 1
ATOM 1533 C CA . LEU A 1 193 ? 18.813 -2.876 -26.065 1.00 85.94 193 LEU A CA 1
ATOM 1534 C C . LEU A 1 193 ? 18.963 -1.665 -26.981 1.00 85.94 193 LEU A C 1
ATOM 1536 O O . LEU A 1 193 ? 18.068 -1.353 -27.767 1.00 85.94 193 LEU A O 1
ATOM 1540 N N . GLU A 1 194 ? 20.103 -0.997 -26.879 1.00 84.75 194 GLU A N 1
ATOM 1541 C CA . GLU A 1 194 ? 20.465 0.156 -27.698 1.00 84.75 194 GLU A CA 1
ATOM 1542 C C . GLU A 1 194 ? 21.938 0.081 -28.084 1.00 84.75 194 GLU A C 1
ATOM 1544 O O . GLU A 1 194 ? 22.720 -0.626 -27.451 1.00 84.75 194 GLU A O 1
ATOM 1549 N N . THR A 1 195 ? 22.337 0.841 -29.101 1.00 86.50 195 THR A N 1
ATOM 1550 C CA . THR A 1 195 ? 23.764 1.033 -29.371 1.00 86.50 195 THR A CA 1
ATOM 1551 C C . THR A 1 195 ? 24.361 2.021 -28.372 1.00 86.50 195 THR A C 1
ATOM 1553 O O . THR A 1 195 ? 23.683 2.930 -27.874 1.00 86.50 195 THR A O 1
ATOM 1556 N N . GLN A 1 196 ? 25.653 1.879 -28.087 1.00 87.00 196 GLN A N 1
ATOM 1557 C CA . GLN A 1 196 ? 26.377 2.782 -27.198 1.00 87.00 196 GLN A CA 1
ATOM 1558 C C . GLN A 1 196 ? 26.308 4.235 -27.691 1.00 87.00 196 GLN A C 1
ATOM 1560 O O . GLN A 1 196 ? 26.244 5.158 -26.872 1.00 87.00 196 GLN A O 1
ATOM 1565 N N . PHE A 1 197 ? 26.234 4.444 -29.010 1.00 86.50 197 PHE A N 1
ATOM 1566 C CA . PHE A 1 197 ? 25.989 5.758 -29.593 1.00 86.50 197 PHE A CA 1
ATOM 1567 C C . PHE A 1 197 ? 24.687 6.391 -29.084 1.00 86.50 197 PHE A C 1
ATOM 1569 O O . PHE A 1 197 ? 24.726 7.480 -28.506 1.00 86.50 197 PHE A O 1
ATOM 1576 N N . TRP A 1 198 ? 23.551 5.701 -29.239 1.00 84.06 198 TRP A N 1
ATOM 1577 C CA . TRP A 1 198 ? 22.240 6.226 -28.842 1.00 84.06 198 TRP A CA 1
ATOM 1578 C C . TRP A 1 198 ? 22.078 6.349 -27.329 1.00 84.06 198 TRP A C 1
ATOM 1580 O O . TRP A 1 198 ? 21.409 7.270 -26.867 1.00 84.06 198 TRP A O 1
ATOM 1590 N N . ASN A 1 199 ? 22.688 5.442 -26.563 1.00 85.25 199 ASN A N 1
ATOM 1591 C CA . ASN A 1 199 ? 22.614 5.472 -25.107 1.00 85.25 199 ASN A CA 1
ATOM 1592 C C . ASN A 1 199 ? 23.528 6.554 -24.508 1.00 85.25 199 ASN A C 1
ATOM 1594 O O . ASN A 1 199 ? 23.166 7.145 -23.506 1.00 85.25 199 ASN A O 1
ATOM 1598 N N . LEU A 1 200 ? 24.713 6.832 -25.071 1.00 86.56 200 LEU A N 1
ATOM 1599 C CA . LEU A 1 200 ? 25.701 7.696 -24.403 1.00 86.56 200 LEU A CA 1
ATOM 1600 C C . LEU A 1 200 ? 26.194 8.883 -25.235 1.00 86.56 200 LEU A C 1
ATOM 1602 O O . LEU A 1 200 ? 26.285 9.995 -24.715 1.00 86.56 200 LEU A O 1
ATOM 1606 N N . ASN A 1 201 ? 26.547 8.659 -26.501 1.00 85.25 201 ASN A N 1
ATOM 1607 C CA . ASN A 1 201 ? 27.246 9.667 -27.307 1.00 85.25 201 ASN A CA 1
ATOM 1608 C C . ASN A 1 201 ? 26.312 10.797 -27.754 1.00 85.25 201 ASN A C 1
ATOM 1610 O O . ASN A 1 201 ? 26.721 11.953 -27.786 1.00 85.25 201 ASN A O 1
ATOM 1614 N N . VAL A 1 202 ? 25.041 10.497 -28.027 1.00 85.31 202 VAL A N 1
ATOM 1615 C CA . VAL A 1 202 ? 24.072 11.538 -28.415 1.00 85.31 202 VAL A CA 1
ATOM 1616 C C . VAL A 1 202 ? 23.731 12.480 -27.255 1.00 85.31 202 VAL A C 1
ATOM 1618 O O . VAL A 1 202 ? 23.372 13.631 -27.481 1.00 85.31 202 VAL A O 1
ATOM 1621 N N . LEU A 1 203 ? 23.914 12.040 -26.007 1.00 85.69 203 LEU A N 1
ATOM 1622 C CA . LEU A 1 203 ? 23.794 12.899 -24.823 1.00 85.69 203 LEU A CA 1
ATOM 1623 C C . LEU A 1 203 ? 25.041 13.758 -24.569 1.00 85.69 203 LEU A C 1
ATOM 1625 O O . LEU A 1 203 ? 25.151 14.385 -23.519 1.00 85.69 203 LEU A O 1
ATOM 1629 N N . PHE A 1 204 ? 25.996 13.759 -25.501 1.00 86.50 204 PHE A N 1
ATOM 1630 C CA . PHE A 1 204 ? 27.237 14.521 -25.424 1.00 86.50 204 PHE A CA 1
ATOM 1631 C C . PHE A 1 204 ? 28.090 14.217 -24.174 1.00 86.50 204 PHE A C 1
ATOM 1633 O O . PHE A 1 204 ? 28.901 15.033 -23.737 1.00 86.50 204 PHE A O 1
ATOM 1640 N N . MET A 1 205 ? 27.947 13.016 -23.596 1.00 86.25 205 MET A N 1
ATOM 1641 C CA . MET A 1 205 ? 28.740 12.593 -22.438 1.00 86.25 205 MET A CA 1
ATOM 1642 C C . MET A 1 205 ? 30.208 12.386 -22.815 1.00 86.25 205 MET A C 1
ATOM 1644 O O . MET A 1 205 ? 30.502 11.770 -23.841 1.00 86.25 205 MET A O 1
ATOM 1648 N N . GLN A 1 206 ? 31.138 12.814 -21.962 1.00 85.00 206 GLN A N 1
ATOM 1649 C CA . GLN A 1 206 ? 32.577 12.622 -22.173 1.00 85.00 206 GLN A CA 1
ATOM 1650 C C . GLN A 1 206 ? 32.954 11.127 -22.271 1.00 85.00 206 GLN A C 1
ATOM 1652 O O . GLN A 1 206 ? 32.327 10.265 -21.648 1.00 85.00 206 GLN A O 1
ATOM 1657 N N . LYS A 1 207 ? 34.000 10.804 -23.045 1.00 81.00 207 LYS A N 1
ATOM 1658 C CA . LYS A 1 207 ? 34.522 9.429 -23.193 1.00 81.00 207 LYS A CA 1
ATOM 1659 C C . LYS A 1 207 ? 35.010 8.825 -21.879 1.00 81.00 207 LYS A C 1
ATOM 1661 O O . LYS A 1 207 ? 34.641 7.705 -21.554 1.00 81.00 207 LYS A O 1
ATOM 1666 N N . CYS A 1 208 ? 35.784 9.583 -21.110 1.00 82.69 208 CYS A N 1
ATOM 1667 C CA . CYS A 1 208 ? 36.357 9.129 -19.841 1.00 82.69 208 CYS A CA 1
ATOM 1668 C C . CYS A 1 208 ? 35.347 9.150 -18.684 1.00 82.69 208 CYS A C 1
ATOM 1670 O O . CYS A 1 208 ? 35.733 9.027 -17.525 1.00 82.69 208 CYS A O 1
ATOM 1672 N N . HIS A 1 209 ? 34.055 9.337 -18.975 1.00 84.81 209 HIS A N 1
ATOM 1673 C CA . HIS A 1 209 ? 33.039 9.390 -17.941 1.00 84.81 209 HIS A CA 1
ATOM 1674 C C . HIS A 1 209 ? 32.931 8.022 -17.237 1.00 84.81 209 HIS A C 1
ATOM 1676 O O . HIS A 1 209 ? 32.730 7.013 -17.922 1.00 84.81 209 HIS A O 1
ATOM 1682 N N . PRO A 1 210 ? 32.981 7.960 -15.892 1.00 84.94 210 PRO A N 1
ATOM 1683 C CA . PRO A 1 210 ? 32.989 6.701 -15.143 1.00 84.94 210 PRO A CA 1
ATOM 1684 C C . PRO A 1 210 ? 31.853 5.742 -15.512 1.00 84.94 210 PRO A C 1
ATOM 1686 O O . PRO A 1 210 ? 32.066 4.538 -15.595 1.00 84.94 210 PRO A O 1
ATOM 1689 N N . VAL A 1 211 ? 30.662 6.264 -15.834 1.00 82.56 211 VAL A N 1
ATOM 1690 C CA . VAL A 1 211 ? 29.485 5.466 -16.248 1.00 82.56 211 VAL A CA 1
ATOM 1691 C C . VAL A 1 211 ? 29.727 4.620 -17.507 1.00 82.56 211 VAL A C 1
ATOM 1693 O O . VAL A 1 211 ? 29.008 3.649 -17.718 1.00 82.56 211 VAL A O 1
ATOM 1696 N N . ARG A 1 212 ? 30.734 4.939 -18.334 1.00 83.06 212 ARG A N 1
ATOM 1697 C CA . ARG A 1 212 ? 31.105 4.117 -19.499 1.00 83.06 212 ARG A CA 1
ATOM 1698 C C . ARG A 1 212 ? 31.899 2.866 -19.132 1.00 83.06 212 ARG A C 1
ATOM 1700 O O . ARG A 1 212 ? 32.058 1.991 -19.976 1.00 83.06 212 ARG A O 1
ATOM 1707 N N . SER A 1 213 ? 32.420 2.794 -17.909 1.00 82.94 213 SER A N 1
ATOM 1708 C CA . SER A 1 213 ? 33.158 1.631 -17.432 1.00 82.94 213 SER A CA 1
ATOM 1709 C C . SER A 1 213 ? 32.272 0.378 -17.491 1.00 82.94 213 SER A C 1
ATOM 1711 O O . SER A 1 213 ? 31.086 0.469 -17.157 1.00 82.94 213 SER A O 1
ATOM 1713 N N . PRO A 1 214 ? 32.834 -0.804 -17.805 1.00 80.31 214 PRO A N 1
ATOM 1714 C CA . PRO A 1 214 ? 32.120 -2.082 -17.717 1.00 80.31 214 PRO A CA 1
ATOM 1715 C C . PRO A 1 214 ? 31.482 -2.340 -16.342 1.00 80.31 214 PRO A C 1
ATOM 1717 O O . PRO A 1 214 ? 30.505 -3.071 -16.228 1.00 80.31 214 PRO A O 1
ATOM 1720 N N . LYS A 1 215 ? 31.989 -1.687 -15.284 1.00 81.38 215 LYS A N 1
ATOM 1721 C CA . LYS A 1 215 ? 31.397 -1.730 -13.938 1.00 81.38 215 LYS A CA 1
ATOM 1722 C C . LYS A 1 215 ? 30.000 -1.110 -13.857 1.00 81.38 215 LYS A C 1
ATOM 1724 O O . LYS A 1 215 ? 29.286 -1.394 -12.904 1.00 81.38 215 LYS A O 1
ATOM 1729 N N . HIS A 1 216 ? 29.630 -0.256 -14.811 1.00 80.00 216 HIS A N 1
ATOM 1730 C CA . HIS A 1 216 ? 28.385 0.514 -14.811 1.00 80.00 216 HIS A CA 1
ATOM 1731 C C . HIS A 1 216 ? 27.517 0.263 -16.046 1.00 80.00 216 HIS A C 1
ATOM 1733 O O . HIS A 1 216 ? 26.286 0.277 -15.946 1.00 80.00 216 HIS A O 1
ATOM 1739 N N . LEU A 1 217 ? 28.150 0.016 -17.192 1.00 84.44 217 LEU A N 1
ATOM 1740 C CA . LEU A 1 217 ? 27.493 -0.223 -18.467 1.00 84.44 217 LEU A CA 1
ATOM 1741 C C . LEU A 1 217 ? 27.519 -1.712 -18.813 1.00 84.44 217 LEU A C 1
ATOM 1743 O O . LEU A 1 217 ? 28.584 -2.299 -18.977 1.00 84.44 217 LEU A O 1
ATOM 1747 N N . LEU A 1 218 ? 26.334 -2.298 -18.973 1.00 87.56 218 LEU A N 1
ATOM 1748 C CA . LEU A 1 218 ? 26.181 -3.674 -19.436 1.00 87.56 218 LEU A CA 1
ATOM 1749 C C . LEU A 1 218 ? 26.292 -3.708 -20.962 1.00 87.56 218 LEU A C 1
ATOM 1751 O O . LEU A 1 218 ? 25.306 -3.465 -21.660 1.00 87.56 218 LEU A O 1
ATOM 1755 N N . ALA A 1 219 ? 27.494 -3.976 -21.462 1.00 86.44 219 ALA A N 1
ATOM 1756 C CA . ALA A 1 219 ? 27.717 -4.307 -22.863 1.00 86.44 219 ALA A CA 1
ATOM 1757 C C . ALA A 1 219 ? 27.359 -5.777 -23.117 1.00 86.44 219 ALA A C 1
ATOM 1759 O O . ALA A 1 219 ? 27.613 -6.634 -22.271 1.00 86.44 219 ALA A O 1
ATOM 1760 N N . ILE A 1 220 ? 26.733 -6.050 -24.260 1.00 86.94 220 ILE A N 1
ATOM 1761 C CA . ILE A 1 220 ? 26.395 -7.403 -24.699 1.00 86.94 220 ILE A CA 1
ATOM 1762 C C . ILE A 1 220 ? 27.196 -7.696 -25.958 1.00 86.94 220 ILE A C 1
ATOM 1764 O O . ILE A 1 220 ? 27.066 -6.980 -26.952 1.00 86.94 220 ILE A O 1
ATOM 1768 N N . ASP A 1 221 ? 27.986 -8.761 -25.911 1.00 85.25 221 ASP A N 1
ATOM 1769 C CA . ASP A 1 221 ? 28.760 -9.238 -27.051 1.00 85.25 221 ASP A CA 1
ATOM 1770 C C . ASP A 1 221 ? 27.985 -10.320 -27.815 1.00 85.25 221 ASP A C 1
ATOM 1772 O O . ASP A 1 221 ? 27.171 -11.049 -27.244 1.00 85.25 221 ASP A O 1
ATOM 1776 N N . GLY A 1 222 ? 28.216 -10.416 -29.127 1.00 81.06 222 GLY A N 1
ATOM 1777 C CA . GLY A 1 222 ? 27.591 -11.433 -29.985 1.00 81.06 222 GLY A CA 1
ATOM 1778 C C . GLY A 1 222 ? 26.121 -11.183 -30.344 1.00 81.06 222 GLY A C 1
ATOM 1779 O O . GLY A 1 222 ? 25.487 -12.054 -30.935 1.00 81.06 222 GLY A O 1
ATOM 1780 N N . VAL A 1 223 ? 25.572 -10.009 -30.015 1.00 81.81 223 VAL A N 1
ATOM 1781 C CA . VAL A 1 223 ? 24.214 -9.607 -30.408 1.00 81.81 223 VAL A CA 1
ATOM 1782 C C . VAL A 1 223 ? 24.277 -8.522 -31.471 1.00 81.81 223 VAL A C 1
ATOM 1784 O O . VAL A 1 223 ? 24.816 -7.441 -31.242 1.00 81.81 223 VAL A O 1
ATOM 1787 N N . THR A 1 224 ? 23.647 -8.788 -32.610 1.00 77.12 224 THR A N 1
ATOM 1788 C CA . THR A 1 224 ? 23.404 -7.795 -33.657 1.00 77.12 224 THR A CA 1
ATOM 1789 C C . THR A 1 224 ? 21.968 -7.297 -33.529 1.00 77.12 224 THR A C 1
ATOM 1791 O O . THR A 1 224 ? 21.031 -8.089 -33.421 1.00 77.12 224 THR A O 1
ATOM 1794 N N . LEU A 1 225 ? 21.778 -5.976 -33.494 1.00 78.50 225 LEU A N 1
ATOM 1795 C CA . LEU A 1 225 ? 20.435 -5.393 -33.524 1.00 78.50 225 LEU A CA 1
ATOM 1796 C C . LEU A 1 225 ? 19.783 -5.635 -34.898 1.00 78.50 225 LEU A C 1
ATOM 1798 O O . LEU A 1 225 ? 20.509 -5.791 -35.879 1.00 78.50 225 LEU A O 1
ATOM 1802 N N . PRO A 1 226 ? 18.439 -5.635 -34.989 1.00 75.19 226 PRO A N 1
ATOM 1803 C CA . PRO A 1 226 ? 17.745 -5.785 -36.264 1.00 75.19 226 PRO A CA 1
ATOM 1804 C C . PRO A 1 226 ? 18.270 -4.794 -37.306 1.00 75.19 226 PRO A C 1
ATOM 1806 O O . PRO A 1 226 ? 18.478 -3.617 -36.981 1.00 75.19 226 PRO A O 1
ATOM 1809 N N . GLU A 1 227 ? 18.475 -5.275 -38.534 1.00 68.38 227 GLU A N 1
ATOM 1810 C CA . GLU A 1 227 ? 18.955 -4.441 -39.633 1.00 68.38 227 GLU A CA 1
ATOM 1811 C C . GLU A 1 227 ? 17.999 -3.273 -39.883 1.00 68.38 227 GLU A C 1
ATOM 1813 O O . GLU A 1 227 ? 16.774 -3.415 -39.923 1.00 68.38 227 GLU A O 1
ATOM 1818 N N . GLU A 1 228 ? 18.577 -2.082 -40.008 1.00 72.19 228 GLU A N 1
ATOM 1819 C CA . GLU A 1 228 ? 17.830 -0.877 -40.336 1.00 72.19 228 GLU A CA 1
ATOM 1820 C C . GLU A 1 228 ? 17.591 -0.784 -41.839 1.00 72.19 228 GLU A C 1
ATOM 1822 O O . GLU A 1 228 ? 18.409 -1.236 -42.638 1.00 72.19 228 GLU A O 1
ATOM 1827 N N . SER A 1 229 ? 16.527 -0.083 -42.240 1.00 80.19 229 SER A N 1
ATOM 1828 C CA . SER A 1 229 ? 16.397 0.357 -43.631 1.00 80.19 229 SER A CA 1
ATOM 1829 C C . SER A 1 229 ? 17.651 1.146 -44.056 1.00 80.19 229 SER A C 1
ATOM 1831 O O . SER A 1 229 ? 18.116 1.969 -43.256 1.00 80.19 229 SER A O 1
ATOM 1833 N N . PRO A 1 230 ? 18.150 0.993 -45.297 1.00 80.12 230 PRO A N 1
ATOM 1834 C CA . PRO A 1 230 ? 19.368 1.663 -45.767 1.00 80.12 230 PRO A CA 1
ATOM 1835 C C . PRO A 1 230 ? 19.376 3.184 -45.547 1.00 80.12 230 PRO A C 1
ATOM 1837 O O . PRO A 1 230 ? 20.392 3.753 -45.152 1.00 80.12 230 PRO A O 1
ATOM 1840 N N . GLU A 1 231 ? 18.224 3.837 -45.719 1.00 78.94 231 GLU A N 1
ATOM 1841 C CA . GLU A 1 231 ? 18.043 5.274 -45.472 1.00 78.94 231 GLU A CA 1
ATOM 1842 C C . GLU A 1 231 ? 18.314 5.662 -44.011 1.00 78.94 231 GLU A C 1
ATOM 1844 O O . GLU A 1 231 ? 18.984 6.654 -43.722 1.00 78.94 231 GLU A O 1
ATOM 1849 N N . LEU A 1 232 ? 17.812 4.857 -43.074 1.00 74.56 232 LEU A N 1
ATOM 1850 C CA . LEU A 1 232 ? 17.958 5.086 -41.641 1.00 74.56 232 LEU A CA 1
ATOM 1851 C C . LEU A 1 232 ? 19.392 4.818 -41.182 1.00 74.56 232 LEU A C 1
ATOM 1853 O O . LEU A 1 232 ? 19.929 5.604 -40.406 1.00 74.56 232 LEU A O 1
ATOM 1857 N N . ALA A 1 233 ? 20.035 3.780 -41.718 1.00 78.75 233 ALA A N 1
ATOM 1858 C CA . ALA A 1 233 ? 21.447 3.512 -41.466 1.00 78.75 233 ALA A CA 1
ATOM 1859 C C . ALA A 1 233 ? 22.334 4.671 -41.959 1.00 78.75 233 ALA A C 1
ATOM 1861 O O . ALA A 1 233 ? 23.224 5.124 -41.236 1.00 78.75 233 ALA A O 1
ATOM 1862 N N . ALA A 1 234 ? 22.061 5.205 -43.156 1.00 81.81 234 ALA A N 1
ATOM 1863 C CA . ALA A 1 234 ? 22.765 6.370 -43.692 1.00 81.81 234 ALA A CA 1
ATOM 1864 C C . ALA A 1 234 ? 22.551 7.623 -42.824 1.00 81.81 234 ALA A C 1
ATOM 1866 O O . ALA A 1 234 ? 23.511 8.321 -42.493 1.00 81.81 234 ALA A O 1
ATOM 1867 N N . ALA A 1 235 ? 21.315 7.875 -42.379 1.00 80.88 235 ALA A N 1
ATOM 1868 C CA . ALA A 1 235 ? 21.003 8.979 -41.472 1.00 80.88 235 ALA A CA 1
ATOM 1869 C C . ALA A 1 235 ? 21.692 8.829 -40.103 1.00 80.88 235 ALA A C 1
ATOM 1871 O O . ALA A 1 235 ? 22.205 9.809 -39.555 1.00 80.88 235 ALA A O 1
ATOM 1872 N N . THR A 1 236 ? 21.740 7.611 -39.555 1.00 81.25 236 THR A N 1
ATOM 1873 C CA . THR A 1 236 ? 22.442 7.299 -38.303 1.00 81.25 236 THR A CA 1
ATOM 1874 C C . THR A 1 236 ? 23.939 7.566 -38.440 1.00 81.25 236 THR A C 1
ATOM 1876 O O . THR A 1 236 ? 24.503 8.254 -37.589 1.00 81.25 236 THR A O 1
ATOM 1879 N N . ARG A 1 237 ? 24.577 7.115 -39.528 1.00 82.81 237 ARG A N 1
ATOM 1880 C CA . ARG A 1 237 ? 26.002 7.378 -39.798 1.00 82.81 237 ARG A CA 1
ATOM 1881 C C . ARG A 1 237 ? 26.296 8.869 -39.948 1.00 82.81 237 ARG A C 1
ATOM 1883 O O . ARG A 1 237 ? 27.185 9.386 -39.278 1.00 82.81 237 ARG A O 1
ATOM 1890 N N . ALA A 1 238 ? 25.483 9.594 -40.715 1.00 85.50 238 ALA A N 1
ATOM 1891 C CA . ALA A 1 238 ? 25.618 11.045 -40.841 1.00 85.50 238 ALA A CA 1
ATOM 1892 C C . ALA A 1 238 ? 25.476 11.761 -39.482 1.00 85.50 238 ALA A C 1
ATOM 1894 O O . ALA A 1 238 ? 26.163 12.745 -39.206 1.00 85.50 238 ALA A O 1
ATOM 1895 N N . CYS A 1 239 ? 24.599 11.266 -38.603 1.00 84.06 239 CYS A N 1
ATOM 1896 C CA . CYS A 1 239 ? 24.460 11.774 -37.241 1.00 84.06 239 CYS A CA 1
ATOM 1897 C C . CYS A 1 239 ? 25.719 11.493 -36.403 1.00 84.06 239 CYS A C 1
ATOM 1899 O O . CYS A 1 239 ? 26.239 12.407 -35.763 1.00 84.06 239 CYS A O 1
ATOM 1901 N N . GLN A 1 240 ? 26.246 10.266 -36.450 1.00 84.62 240 GLN A N 1
ATOM 1902 C CA . GLN A 1 240 ? 27.482 9.878 -35.764 1.00 84.62 240 GLN A CA 1
ATOM 1903 C C . GLN A 1 240 ? 28.673 10.750 -36.180 1.00 84.62 240 GLN A C 1
ATOM 1905 O O . GLN A 1 240 ? 29.428 11.207 -35.319 1.00 84.62 240 GLN A O 1
ATOM 1910 N N . GLU A 1 241 ? 28.820 11.038 -37.473 1.00 85.38 241 GLU A N 1
ATOM 1911 C CA . GLU A 1 241 ? 29.875 11.912 -37.995 1.00 85.38 241 GLU A CA 1
ATOM 1912 C C . GLU A 1 241 ? 29.737 13.351 -37.491 1.00 85.38 241 GLU A C 1
ATOM 1914 O O . GLU A 1 241 ? 30.716 13.944 -37.034 1.00 85.38 241 GLU A O 1
ATOM 1919 N N . ARG A 1 242 ? 28.519 13.912 -37.513 1.00 85.38 242 ARG A N 1
ATOM 1920 C CA . ARG A 1 242 ? 28.256 15.263 -36.987 1.00 85.38 242 ARG A CA 1
ATOM 1921 C C . ARG A 1 242 ? 28.620 15.366 -35.514 1.00 85.38 242 ARG A C 1
ATOM 1923 O O . ARG A 1 242 ? 29.349 16.277 -35.135 1.00 85.38 242 ARG A O 1
ATOM 1930 N N . PHE A 1 243 ? 28.171 14.413 -34.698 1.00 85.62 243 PHE A N 1
ATOM 1931 C CA . PHE A 1 243 ? 28.544 14.378 -33.286 1.00 85.62 243 PHE A CA 1
ATOM 1932 C C . PHE A 1 243 ? 30.053 14.226 -33.115 1.00 85.62 243 PHE A C 1
ATOM 1934 O O . PHE A 1 243 ? 30.630 14.921 -32.289 1.00 85.62 243 PHE A O 1
ATOM 1941 N N . SER A 1 244 ? 30.715 13.391 -33.916 1.00 85.25 244 SER A N 1
ATOM 1942 C CA . SER A 1 244 ? 32.172 13.227 -33.837 1.00 85.25 244 SER A CA 1
ATOM 1943 C C . SER A 1 244 ? 32.914 14.552 -34.065 1.00 85.25 244 SER A C 1
ATOM 1945 O O . SER A 1 244 ? 33.836 14.858 -33.313 1.00 85.25 244 SER A O 1
ATOM 1947 N N . ARG A 1 245 ? 32.456 15.391 -35.006 1.00 86.50 245 ARG A N 1
ATOM 1948 C CA . ARG A 1 245 ? 32.991 16.753 -35.214 1.00 86.50 245 ARG A CA 1
ATOM 1949 C C . ARG A 1 245 ? 32.720 17.678 -34.024 1.00 86.50 245 ARG A C 1
ATOM 1951 O O . ARG A 1 245 ? 33.621 18.379 -33.574 1.00 86.50 245 ARG A O 1
ATOM 1958 N N . GLU A 1 246 ? 31.514 17.640 -33.454 1.00 87.38 246 GLU A N 1
ATOM 1959 C CA . GLU A 1 246 ? 31.183 18.403 -32.235 1.00 87.38 246 GLU A CA 1
ATOM 1960 C C . GLU A 1 246 ? 32.053 17.988 -31.038 1.00 87.38 246 GLU A C 1
ATOM 1962 O O . GLU A 1 246 ? 32.528 18.828 -30.277 1.00 87.38 246 GLU A O 1
ATOM 1967 N N . TYR A 1 247 ? 32.334 16.692 -30.887 1.00 86.50 247 TYR A N 1
ATOM 1968 C CA . TYR A 1 247 ? 33.244 16.176 -29.863 1.00 86.50 247 TYR A CA 1
ATOM 1969 C C . TYR A 1 247 ? 34.689 16.654 -30.060 1.00 86.50 247 TYR A C 1
ATOM 1971 O O . TYR A 1 247 ? 35.408 16.812 -29.074 1.00 86.50 247 TYR A O 1
ATOM 1979 N N . GLN A 1 248 ? 35.106 16.910 -31.299 1.00 85.56 248 GLN A N 1
ATOM 1980 C CA . GLN A 1 248 ? 36.421 17.460 -31.641 1.00 85.56 248 GLN A CA 1
ATOM 1981 C C . GLN A 1 248 ? 36.475 18.993 -31.555 1.00 85.56 248 GLN A C 1
ATOM 1983 O O . GLN A 1 248 ? 37.558 19.564 -31.632 1.00 85.56 248 GLN A O 1
ATOM 1988 N N . GLY A 1 249 ? 35.328 19.662 -31.395 1.00 84.56 249 GLY A N 1
ATOM 1989 C CA . GLY A 1 249 ? 35.240 21.124 -31.410 1.00 84.56 249 GLY A CA 1
ATOM 1990 C C . GLY A 1 249 ? 35.302 21.741 -32.811 1.00 84.56 249 GLY A C 1
ATOM 1991 O O . GLY A 1 249 ? 35.459 22.949 -32.943 1.00 84.56 249 GLY A O 1
ATOM 1992 N N . THR A 1 250 ? 35.169 20.926 -33.862 1.00 84.25 250 THR A N 1
ATOM 1993 C CA . THR A 1 250 ? 35.084 21.354 -35.274 1.00 84.25 250 THR A CA 1
ATOM 1994 C C . THR A 1 250 ? 33.637 21.375 -35.781 1.00 84.25 250 THR A C 1
ATOM 1996 O O . THR A 1 250 ? 33.374 21.385 -36.984 1.00 84.25 250 THR A O 1
ATOM 1999 N N . GLY A 1 251 ? 32.685 21.317 -34.850 1.00 82.12 251 GLY A N 1
ATOM 2000 C CA . GLY A 1 251 ? 31.259 21.279 -35.122 1.00 82.12 251 GLY A CA 1
ATOM 2001 C C . GLY A 1 251 ? 30.629 22.651 -35.368 1.00 82.12 251 GLY A C 1
ATOM 2002 O O . GLY A 1 251 ? 31.281 23.691 -35.356 1.00 82.12 251 GLY A O 1
ATOM 2003 N N . ILE A 1 252 ? 29.320 22.636 -35.596 1.00 84.56 252 ILE A N 1
ATOM 2004 C CA . ILE A 1 252 ? 28.505 23.804 -35.949 1.00 84.56 252 ILE A CA 1
ATOM 2005 C C . ILE A 1 252 ? 28.084 24.570 -34.684 1.00 84.56 252 ILE A C 1
ATOM 2007 O O . ILE A 1 252 ? 27.771 25.755 -34.753 1.00 84.56 252 ILE A O 1
ATOM 2011 N N . SER A 1 253 ? 28.089 23.918 -33.516 1.00 82.44 253 SER A N 1
ATOM 2012 C CA . SER A 1 253 ? 27.628 24.520 -32.257 1.00 82.44 253 SER A CA 1
ATOM 2013 C C . SER A 1 253 ? 28.515 25.651 -31.716 1.00 82.44 253 SER A C 1
ATOM 2015 O O . SER A 1 253 ? 28.100 26.356 -30.797 1.00 82.44 253 SER A O 1
ATOM 2017 N N . GLY A 1 254 ? 29.739 25.809 -32.236 1.00 83.19 254 GLY A N 1
ATOM 2018 C CA . GLY A 1 254 ? 30.744 26.731 -31.691 1.00 83.19 254 GLY A CA 1
ATOM 2019 C C . GLY A 1 254 ? 31.355 26.270 -30.359 1.00 83.19 254 GLY A C 1
ATOM 2020 O O . GLY A 1 254 ? 32.129 27.004 -29.746 1.00 83.19 254 GLY A O 1
ATOM 2021 N N . SER A 1 255 ? 31.023 25.060 -29.895 1.00 85.81 255 SER A N 1
ATOM 2022 C CA . SER A 1 255 ? 31.647 24.444 -28.725 1.00 85.81 255 SER A CA 1
ATOM 2023 C C . SER A 1 255 ? 33.090 24.037 -29.019 1.00 85.81 255 SER A C 1
ATOM 2025 O O . SER A 1 255 ? 33.405 23.556 -30.103 1.00 85.81 255 SER A O 1
ATOM 2027 N N . ARG A 1 256 ? 33.962 24.134 -28.008 1.00 84.81 256 ARG A N 1
ATOM 2028 C CA . ARG A 1 256 ? 35.346 23.623 -28.069 1.00 84.81 256 ARG A CA 1
ATOM 2029 C C . ARG A 1 256 ? 35.421 22.089 -28.043 1.00 84.81 256 ARG A C 1
ATOM 2031 O O . ARG A 1 256 ? 36.508 21.532 -28.166 1.00 84.81 256 ARG A O 1
ATOM 2038 N N . GLY A 1 257 ? 34.282 21.415 -27.872 1.00 86.12 257 GLY A N 1
ATOM 2039 C CA . GLY A 1 257 ? 34.209 19.965 -27.766 1.00 86.12 257 GLY A CA 1
ATOM 2040 C C . GLY A 1 257 ? 34.968 19.424 -26.554 1.00 86.12 257 GLY A C 1
ATOM 2041 O O . GLY A 1 257 ? 35.222 20.126 -25.577 1.00 86.12 257 GLY A O 1
ATOM 2042 N N . TRP A 1 258 ? 35.327 18.146 -26.629 1.00 84.50 258 TRP A N 1
ATOM 2043 C CA . TRP A 1 258 ? 36.092 17.425 -25.610 1.00 84.50 258 TRP A CA 1
ATOM 2044 C C . TRP A 1 258 ? 37.555 17.182 -26.015 1.00 84.50 258 TRP A C 1
ATOM 2046 O O . TRP A 1 258 ? 38.289 16.568 -25.247 1.00 84.50 258 TRP A O 1
ATOM 2056 N N . GLY A 1 259 ? 37.976 17.628 -27.206 1.00 74.25 259 GLY A N 1
ATOM 2057 C CA . GLY A 1 259 ? 39.376 17.610 -27.655 1.00 74.25 259 GLY A CA 1
ATOM 2058 C C . GLY A 1 259 ? 39.975 16.228 -27.953 1.00 74.25 259 GLY A C 1
ATOM 2059 O O . GLY A 1 259 ? 41.180 16.126 -28.160 1.00 74.25 259 GLY A O 1
ATOM 2060 N N . ASN A 1 260 ? 39.167 15.164 -27.984 1.00 65.19 260 ASN A N 1
ATOM 2061 C CA . ASN A 1 260 ? 39.658 13.793 -28.155 1.00 65.19 260 ASN A CA 1
ATOM 2062 C C . ASN A 1 260 ? 39.609 13.347 -29.628 1.00 65.19 260 ASN A C 1
ATOM 2064 O O . ASN A 1 260 ? 38.537 13.363 -30.236 1.00 65.19 260 ASN A O 1
ATOM 2068 N N . LEU A 1 261 ? 40.754 12.903 -30.164 1.00 56.22 261 LEU A N 1
ATOM 2069 C CA . LEU A 1 261 ? 40.951 12.521 -31.574 1.00 56.22 261 LEU A CA 1
ATOM 2070 C C . LEU A 1 261 ? 40.544 11.076 -31.911 1.00 56.22 261 LEU A C 1
ATOM 2072 O O . LEU A 1 261 ? 40.273 10.783 -33.072 1.00 56.22 261 LEU A O 1
ATOM 2076 N N . ASP A 1 262 ? 40.466 10.180 -30.924 1.00 62.78 262 ASP A N 1
ATOM 2077 C CA . ASP A 1 262 ? 40.199 8.762 -31.194 1.00 62.78 262 ASP A CA 1
ATOM 2078 C C . ASP A 1 262 ? 38.750 8.509 -31.648 1.00 62.78 262 ASP A C 1
ATOM 2080 O O . ASP A 1 262 ? 37.834 9.283 -31.351 1.00 62.78 262 ASP A O 1
ATOM 2084 N N . GLY A 1 263 ? 38.493 7.380 -32.310 1.00 67.12 263 GLY A N 1
ATOM 2085 C CA . GLY A 1 263 ? 37.137 6.935 -32.652 1.00 67.12 263 GLY A CA 1
ATOM 2086 C C . GLY A 1 263 ? 36.280 6.605 -31.418 1.00 67.12 263 GLY A C 1
ATOM 2087 O O . GLY A 1 263 ? 36.787 6.392 -30.313 1.00 67.12 263 GLY A O 1
ATOM 2088 N N . PHE A 1 264 ? 34.955 6.600 -31.572 1.00 71.50 264 PHE A N 1
ATOM 2089 C CA . PHE A 1 264 ? 34.032 6.030 -30.583 1.00 71.50 264 PHE A CA 1
ATOM 2090 C C . PHE A 1 264 ? 33.650 4.613 -31.006 1.00 71.50 264 PHE A C 1
ATOM 2092 O O . PHE A 1 264 ? 33.387 4.383 -32.184 1.00 71.50 264 PHE A O 1
ATOM 2099 N N . ASN A 1 265 ? 33.518 3.691 -30.048 1.00 74.62 265 ASN A N 1
ATOM 2100 C CA . ASN A 1 265 ? 32.780 2.457 -30.297 1.00 74.62 265 ASN A CA 1
ATOM 2101 C C . ASN A 1 265 ? 31.279 2.795 -30.303 1.00 74.62 265 ASN A C 1
ATOM 2103 O O . ASN A 1 265 ? 30.640 2.906 -29.259 1.00 74.62 265 ASN A O 1
ATOM 2107 N N . ASN A 1 266 ? 30.751 3.115 -31.482 1.00 79.44 266 ASN A N 1
ATOM 2108 C CA . ASN A 1 266 ? 29.361 3.535 -31.646 1.00 79.44 266 ASN A CA 1
ATOM 2109 C C . ASN A 1 266 ? 28.397 2.347 -31.723 1.00 79.44 266 ASN A C 1
ATOM 2111 O O . ASN A 1 266 ? 27.229 2.500 -31.353 1.00 79.44 266 ASN A O 1
ATOM 2115 N N . ASP A 1 267 ? 28.896 1.192 -32.161 1.00 83.19 267 ASP A N 1
ATOM 2116 C CA . ASP A 1 267 ? 28.083 0.048 -32.573 1.00 83.19 267 ASP A CA 1
ATOM 2117 C C . ASP A 1 267 ? 27.947 -1.023 -31.485 1.00 83.19 267 ASP A C 1
ATOM 2119 O O . ASP A 1 267 ? 27.073 -1.882 -31.589 1.00 83.19 267 ASP A O 1
ATOM 2123 N N . GLN A 1 268 ? 28.735 -0.942 -30.403 1.00 86.44 268 GLN A N 1
ATOM 2124 C CA . GLN A 1 268 ? 28.578 -1.825 -29.247 1.00 86.44 268 GLN A CA 1
ATOM 2125 C C . GLN A 1 268 ? 27.134 -1.799 -28.736 1.00 86.44 268 GLN A C 1
ATOM 2127 O O . GLN A 1 268 ? 26.598 -0.739 -28.391 1.00 86.44 268 GLN A O 1
ATOM 2132 N N . VAL A 1 269 ? 26.520 -2.976 -28.634 1.00 88.19 269 VAL A N 1
ATOM 2133 C CA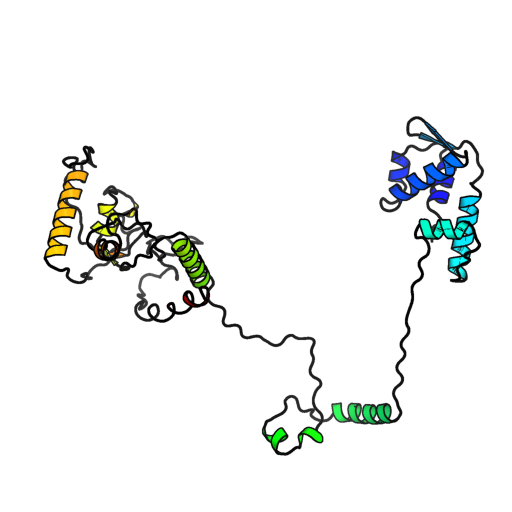 . VAL A 1 269 ? 25.179 -3.126 -28.068 1.00 88.19 269 VAL A CA 1
ATOM 2134 C C . VAL A 1 269 ? 25.268 -3.112 -26.549 1.00 88.19 269 VAL A C 1
ATOM 2136 O O . VAL A 1 269 ? 26.098 -3.789 -25.941 1.00 88.19 269 VAL A O 1
ATOM 2139 N N . VAL A 1 270 ? 24.403 -2.317 -25.928 1.00 87.31 270 VAL A N 1
ATOM 2140 C CA . VAL A 1 270 ? 24.347 -2.136 -24.480 1.00 87.31 270 VAL A CA 1
ATOM 2141 C C . VAL A 1 270 ? 22.911 -2.225 -23.979 1.00 87.31 270 VAL A C 1
ATOM 2143 O O . VAL A 1 270 ? 21.959 -1.839 -24.666 1.00 87.31 270 VAL A O 1
ATOM 2146 N N . VAL A 1 271 ? 22.742 -2.698 -22.744 1.00 87.69 271 VAL A N 1
ATOM 2147 C CA . VAL A 1 271 ? 21.481 -2.516 -22.020 1.00 87.69 271 VAL A CA 1
ATOM 2148 C C . VAL A 1 271 ? 21.358 -1.042 -21.662 1.00 87.69 271 VAL A C 1
ATOM 2150 O O . VAL A 1 271 ? 22.292 -0.432 -21.133 1.00 87.69 271 VAL A O 1
ATOM 2153 N N . ARG A 1 272 ? 20.198 -0.454 -21.949 1.00 84.19 272 ARG A N 1
ATOM 2154 C CA . ARG A 1 272 ? 19.957 0.956 -21.658 1.00 84.19 272 ARG A CA 1
ATOM 2155 C C . ARG A 1 272 ? 20.120 1.255 -20.167 1.00 84.19 272 ARG A C 1
ATOM 2157 O O . ARG A 1 272 ? 19.459 0.642 -19.330 1.00 84.19 272 ARG A O 1
ATOM 2164 N N . SER A 1 273 ? 20.908 2.284 -19.857 1.00 81.44 273 SER A N 1
ATOM 2165 C CA . SER A 1 273 ? 21.227 2.672 -18.475 1.00 81.44 273 SER A CA 1
ATOM 2166 C C . SER A 1 273 ? 20.331 3.772 -17.897 1.00 81.44 273 SER A C 1
ATOM 2168 O O . SER A 1 273 ? 20.311 3.979 -16.680 1.00 81.44 273 SER A O 1
ATOM 2170 N N . HIS A 1 274 ? 19.577 4.482 -18.737 1.00 79.75 274 HIS A N 1
ATOM 2171 C CA . HIS A 1 274 ? 18.675 5.567 -18.338 1.00 79.75 274 HIS A CA 1
ATOM 2172 C C . HIS A 1 274 ? 17.561 5.777 -19.364 1.00 79.75 274 HIS A C 1
ATOM 2174 O O . HIS A 1 274 ? 17.705 5.419 -20.521 1.00 79.75 274 HIS A O 1
ATOM 2180 N N . THR A 1 275 ? 16.457 6.403 -18.964 1.00 72.19 275 THR A N 1
ATOM 2181 C CA . THR A 1 275 ? 15.295 6.657 -19.836 1.00 72.19 275 THR A CA 1
ATOM 2182 C C . THR A 1 275 ? 15.432 7.895 -20.726 1.00 72.19 275 THR A C 1
ATOM 2184 O O . THR A 1 275 ? 14.597 8.083 -21.611 1.00 72.19 275 THR A O 1
ATOM 2187 N N . LEU A 1 276 ? 16.471 8.719 -20.522 1.00 63.81 276 LEU A N 1
ATOM 2188 C CA . LEU A 1 276 ? 16.798 9.874 -21.368 1.00 63.81 276 LEU A CA 1
ATOM 2189 C C . LEU A 1 276 ? 17.158 9.402 -22.778 1.00 63.81 276 LEU A C 1
ATOM 2191 O O . LEU A 1 276 ? 18.294 9.049 -23.070 1.00 63.81 276 LEU A O 1
ATOM 2195 N N . LEU A 1 277 ? 16.167 9.393 -23.658 1.00 58.19 277 LEU A N 1
ATOM 2196 C CA . LEU A 1 277 ? 16.381 9.160 -25.073 1.00 58.19 277 LEU A CA 1
ATOM 2197 C C . LEU A 1 277 ? 16.325 10.496 -25.810 1.00 58.19 277 LEU A C 1
ATOM 2199 O O . LEU A 1 277 ? 15.326 11.213 -25.703 1.00 58.19 277 LEU A O 1
ATOM 2203 N N . PRO A 1 278 ? 17.355 10.832 -26.594 1.00 53.12 278 PRO A N 1
ATOM 2204 C CA . PRO A 1 278 ? 17.289 11.982 -27.472 1.00 53.12 278 PRO A CA 1
ATOM 2205 C C . PRO A 1 278 ? 16.242 11.747 -28.573 1.00 53.12 278 PRO A C 1
ATOM 2207 O O . PRO A 1 278 ? 16.097 10.636 -29.100 1.00 53.12 278 PRO A O 1
ATOM 2210 N N . ARG A 1 279 ? 15.504 12.809 -28.930 1.00 49.47 279 ARG A N 1
ATOM 2211 C CA . ARG A 1 279 ? 14.602 12.842 -30.096 1.00 49.47 279 ARG A CA 1
ATOM 2212 C C . ARG A 1 279 ? 15.426 12.595 -31.356 1.00 49.47 279 ARG A C 1
ATOM 2214 O O . ARG A 1 279 ? 16.098 13.496 -31.839 1.00 49.47 279 ARG A O 1
ATOM 2221 N N . THR A 1 280 ? 15.422 11.371 -31.860 1.00 50.03 280 THR A N 1
ATOM 2222 C CA . THR A 1 280 ? 16.337 10.929 -32.924 1.00 50.03 280 THR A CA 1
ATOM 2223 C C . THR A 1 280 ? 15.569 10.179 -33.999 1.00 50.03 280 THR A C 1
ATOM 2225 O O . THR A 1 280 ? 14.559 9.569 -33.664 1.00 50.03 280 THR A O 1
ATOM 2228 N N . PRO A 1 281 ? 15.989 10.207 -35.277 1.00 43.66 281 PRO A N 1
ATOM 2229 C CA . PRO A 1 281 ? 15.176 9.798 -36.432 1.00 43.66 281 PRO A CA 1
ATOM 2230 C C . PRO A 1 281 ? 14.560 8.394 -36.323 1.00 43.66 281 PRO A C 1
ATOM 2232 O O . PRO A 1 281 ? 13.387 8.229 -36.653 1.00 43.66 281 PRO A O 1
ATOM 2235 N N . ARG A 1 282 ? 15.285 7.430 -35.727 1.00 47.28 282 ARG A N 1
ATOM 2236 C CA . ARG A 1 282 ? 14.803 6.070 -35.395 1.00 47.28 282 ARG A CA 1
ATOM 2237 C C . ARG A 1 282 ? 13.463 6.064 -34.637 1.00 47.28 282 ARG A C 1
ATOM 2239 O O . ARG A 1 282 ? 12.664 5.151 -34.796 1.00 47.28 282 ARG A O 1
ATOM 2246 N N . LYS A 1 283 ? 13.229 7.082 -33.798 1.00 49.31 283 LYS A N 1
ATOM 2247 C CA . LYS A 1 283 ? 12.057 7.249 -32.909 1.00 49.31 283 LYS A CA 1
ATOM 2248 C C . LYS A 1 283 ? 11.322 8.568 -33.119 1.00 49.31 283 LYS A C 1
ATOM 2250 O O . LYS A 1 283 ? 10.225 8.746 -32.601 1.00 49.31 283 LYS A O 1
ATOM 2255 N N . ALA A 1 284 ? 11.904 9.480 -33.895 1.00 38.72 284 ALA A N 1
ATOM 2256 C CA . ALA A 1 284 ? 11.236 10.665 -34.384 1.00 38.72 284 ALA A CA 1
ATOM 2257 C C . ALA A 1 284 ? 10.074 10.230 -35.263 1.00 38.72 284 ALA A C 1
ATOM 2259 O O . ALA A 1 284 ? 9.027 10.805 -35.079 1.00 38.72 284 ALA A O 1
ATOM 2260 N N . ARG A 1 285 ? 10.186 9.155 -36.062 1.00 38.38 285 ARG A N 1
ATOM 2261 C CA . ARG A 1 285 ? 9.052 8.613 -36.837 1.00 38.38 285 ARG A CA 1
ATOM 2262 C C . ARG A 1 285 ? 7.821 8.306 -35.965 1.00 38.38 285 ARG A C 1
ATOM 2264 O O . ARG A 1 285 ? 6.730 8.777 -36.252 1.00 38.38 285 ARG A O 1
ATOM 2271 N N . VAL A 1 286 ? 8.030 7.662 -34.811 1.00 42.00 286 VAL A N 1
ATOM 2272 C CA . VAL A 1 286 ? 6.972 7.374 -33.813 1.00 42.00 286 VAL A CA 1
ATOM 2273 C C . VAL A 1 286 ? 6.403 8.652 -33.171 1.00 42.00 286 VAL A C 1
ATOM 2275 O O . VAL A 1 286 ? 5.258 8.675 -32.728 1.00 42.00 286 VAL A O 1
ATOM 2278 N N . LEU A 1 287 ? 7.184 9.735 -33.124 1.00 35.75 287 LEU A N 1
ATOM 2279 C CA . LEU A 1 287 ? 6.768 11.036 -32.592 1.00 35.75 287 LEU A CA 1
ATOM 2280 C C . LEU A 1 287 ? 6.179 11.974 -33.661 1.00 35.75 287 LEU A C 1
ATOM 2282 O O . LEU A 1 287 ? 5.326 12.792 -33.332 1.00 35.75 287 LEU A O 1
ATOM 2286 N N . THR A 1 288 ? 6.613 11.879 -34.918 1.00 36.19 288 THR A N 1
ATOM 2287 C CA . THR A 1 288 ? 6.253 12.768 -36.030 1.00 36.19 288 THR A CA 1
ATOM 2288 C C . THR A 1 288 ? 4.963 12.350 -36.706 1.00 36.19 288 THR A C 1
ATOM 2290 O O . THR A 1 288 ? 4.266 13.232 -37.195 1.00 36.19 288 THR A O 1
ATOM 2293 N N . ASP A 1 289 ? 4.576 11.072 -36.634 1.00 41.81 289 ASP A N 1
ATOM 2294 C CA . ASP A 1 289 ? 3.298 10.586 -37.181 1.00 41.81 289 ASP A CA 1
ATOM 2295 C C . ASP A 1 289 ? 2.060 11.179 -36.469 1.00 41.81 289 ASP A C 1
ATOM 2297 O O . ASP A 1 289 ? 0.925 10.922 -36.856 1.00 41.81 289 ASP A O 1
ATOM 2301 N N . GLY A 1 290 ? 2.244 12.040 -35.458 1.00 42.41 290 GLY A N 1
ATOM 2302 C CA . GLY A 1 290 ? 1.149 12.837 -34.900 1.00 42.41 290 GLY A CA 1
ATOM 2303 C C . GLY A 1 290 ? 1.541 14.156 -34.232 1.00 42.41 290 GLY A C 1
ATOM 2304 O O . GLY A 1 290 ? 0.734 14.678 -33.461 1.00 42.41 290 GLY A O 1
ATOM 2305 N N . CYS A 1 291 ? 2.755 14.666 -34.460 1.00 44.09 291 CYS A N 1
ATOM 2306 C CA . CYS A 1 291 ? 3.218 15.971 -33.972 1.00 44.09 291 CYS A CA 1
ATOM 2307 C C . CYS A 1 291 ? 3.662 16.834 -35.157 1.00 44.09 291 CYS A C 1
ATOM 2309 O O . CYS A 1 291 ? 4.850 17.057 -35.385 1.00 44.09 291 CYS A O 1
ATOM 2311 N N . THR A 1 292 ? 2.695 17.333 -35.919 1.00 40.09 292 THR A N 1
ATOM 2312 C CA . THR A 1 292 ? 2.914 18.357 -36.941 1.00 40.09 292 THR A CA 1
ATOM 2313 C C . THR A 1 292 ? 3.246 19.689 -36.261 1.00 40.09 292 THR A C 1
ATOM 2315 O O . THR A 1 292 ? 2.364 20.363 -35.736 1.00 40.09 292 THR A O 1
ATOM 2318 N N . GLY A 1 293 ? 4.531 20.052 -36.208 1.00 45.81 293 GLY A N 1
ATOM 2319 C CA . GLY A 1 293 ? 5.003 21.425 -35.954 1.00 45.81 293 GLY A CA 1
ATOM 2320 C C . GLY A 1 293 ? 4.780 22.036 -34.559 1.00 45.81 293 GLY A C 1
ATOM 2321 O O . GLY A 1 293 ? 5.191 23.171 -34.335 1.00 45.81 293 GLY A O 1
ATOM 2322 N N . GLY A 1 294 ? 4.161 21.326 -33.609 1.00 51.25 294 GLY A N 1
ATOM 2323 C CA . GLY A 1 294 ? 3.861 21.832 -32.261 1.00 51.25 294 GLY A CA 1
ATOM 2324 C C . GLY A 1 294 ? 4.846 21.406 -31.161 1.00 51.25 294 GLY A C 1
ATOM 2325 O O . GLY A 1 294 ? 5.566 20.412 -31.276 1.00 51.25 294 GLY A O 1
ATOM 2326 N N . ARG A 1 295 ? 4.840 22.133 -30.030 1.00 57.75 295 ARG A N 1
ATOM 2327 C CA . ARG A 1 295 ? 5.539 21.735 -28.791 1.00 57.75 295 ARG A CA 1
ATOM 2328 C C . ARG A 1 295 ? 4.931 20.438 -28.241 1.00 57.75 295 ARG A C 1
ATOM 2330 O O . ARG A 1 295 ? 3.911 20.479 -27.565 1.00 57.75 295 ARG A O 1
ATOM 2337 N N . CYS A 1 296 ? 5.573 19.299 -28.489 1.00 60.81 296 CYS A N 1
ATOM 2338 C CA . CYS A 1 296 ? 5.136 18.017 -27.931 1.00 60.81 296 CYS A CA 1
ATOM 2339 C C . CYS A 1 296 ? 5.784 17.723 -26.571 1.00 60.81 296 CYS A C 1
ATOM 2341 O O . CYS A 1 296 ? 6.997 17.878 -26.409 1.00 60.81 296 CYS A O 1
ATOM 2343 N N . ARG A 1 297 ? 4.971 17.284 -25.602 1.00 66.69 297 ARG A N 1
ATOM 2344 C CA . ARG A 1 297 ? 5.411 16.753 -24.304 1.00 66.69 297 ARG A CA 1
ATOM 2345 C C . ARG A 1 297 ? 5.429 15.231 -24.386 1.00 66.69 297 ARG A C 1
ATOM 2347 O O . ARG A 1 297 ? 4.469 14.631 -24.861 1.00 66.69 297 ARG A O 1
ATOM 2354 N N . VAL A 1 298 ? 6.535 14.618 -23.983 1.00 69.31 298 VAL A N 1
ATOM 2355 C CA . VAL A 1 298 ? 6.752 13.172 -24.112 1.00 69.31 298 VAL A CA 1
ATOM 2356 C C . VAL A 1 298 ? 7.154 12.594 -22.773 1.00 69.31 298 VAL A C 1
ATOM 2358 O O . VAL A 1 298 ? 7.933 13.206 -22.044 1.00 69.31 298 VAL A O 1
ATOM 2361 N N . GLU A 1 299 ? 6.603 11.434 -22.456 1.00 70.94 299 GLU A N 1
ATOM 2362 C CA . GLU A 1 299 ? 6.888 10.708 -21.229 1.00 70.94 299 GLU A CA 1
ATOM 2363 C C . GLU A 1 299 ? 7.298 9.266 -21.519 1.00 70.94 299 GLU A C 1
ATOM 2365 O O . GLU A 1 299 ? 7.028 8.710 -22.590 1.00 70.94 299 GLU A O 1
ATOM 2370 N N . ARG A 1 300 ? 7.963 8.658 -20.537 1.00 67.19 300 ARG A N 1
ATOM 2371 C CA . ARG A 1 300 ? 8.360 7.258 -20.583 1.00 67.19 300 ARG A CA 1
ATOM 2372 C C . ARG A 1 300 ? 8.581 6.719 -19.179 1.00 67.19 300 ARG A C 1
ATOM 2374 O O . ARG A 1 300 ? 9.327 7.313 -18.401 1.00 67.19 300 ARG A O 1
ATOM 2381 N N . LEU A 1 301 ? 8.022 5.544 -18.912 1.00 66.38 301 LEU A N 1
ATOM 2382 C CA . LEU A 1 301 ? 8.198 4.819 -17.659 1.00 66.38 301 LEU A CA 1
ATOM 2383 C C . LEU A 1 301 ? 8.673 3.407 -17.960 1.00 66.38 301 LEU A C 1
ATOM 2385 O O . LEU A 1 301 ? 7.887 2.574 -18.389 1.00 66.38 301 LEU A O 1
ATOM 2389 N N . ASP A 1 302 ? 9.961 3.159 -17.734 1.00 65.56 302 ASP A N 1
ATOM 2390 C CA . ASP A 1 302 ? 10.592 1.856 -17.940 1.00 65.56 302 ASP A CA 1
ATOM 2391 C C . ASP A 1 302 ? 11.682 1.599 -16.908 1.00 65.56 302 ASP A C 1
ATOM 2393 O O . ASP A 1 302 ? 12.220 2.532 -16.308 1.00 65.56 302 ASP A O 1
ATOM 2397 N N . THR A 1 303 ? 12.056 0.328 -16.772 1.00 65.88 303 THR A N 1
ATOM 2398 C CA . THR A 1 303 ? 13.168 -0.115 -15.932 1.00 65.88 303 THR A CA 1
ATOM 2399 C C . THR A 1 303 ? 14.486 -0.070 -16.721 1.00 65.8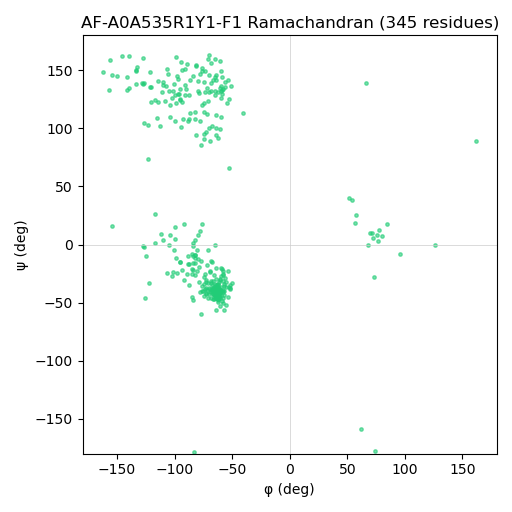8 303 THR A C 1
ATOM 2401 O O . THR A 1 303 ? 14.690 -0.914 -17.595 1.00 65.88 303 THR A O 1
ATOM 2404 N N . PRO A 1 304 ? 15.411 0.870 -16.442 1.00 62.22 304 PRO A N 1
ATOM 2405 C CA . PRO A 1 304 ? 16.759 0.820 -17.002 1.00 62.22 304 PRO A CA 1
ATOM 2406 C C . PRO A 1 304 ? 17.594 -0.282 -16.332 1.00 62.22 304 PRO A C 1
ATOM 2408 O O . PRO A 1 304 ? 17.422 -0.566 -15.147 1.00 62.22 304 PRO A O 1
ATOM 2411 N N . GLY A 1 305 ? 18.531 -0.866 -17.078 1.00 60.06 305 GLY A N 1
ATOM 2412 C CA . GLY A 1 305 ? 19.514 -1.806 -16.546 1.00 60.06 305 GLY A CA 1
ATOM 2413 C C . GLY A 1 305 ? 20.796 -1.078 -16.154 1.00 60.06 305 GLY A C 1
ATOM 2414 O O . GLY A 1 305 ? 21.415 -0.414 -16.984 1.00 60.06 305 GLY A O 1
ATOM 2415 N N . LYS A 1 306 ? 21.218 -1.199 -14.895 1.00 57.59 306 LYS A N 1
ATOM 2416 C CA . LYS A 1 306 ? 22.501 -0.674 -14.411 1.00 57.59 306 LYS A CA 1
ATOM 2417 C C . LYS A 1 306 ? 23.333 -1.805 -13.834 1.00 57.59 306 LYS A C 1
ATOM 2419 O O . LYS A 1 306 ? 22.842 -2.603 -13.041 1.00 57.59 306 LYS A O 1
ATOM 2424 N N . HIS A 1 307 ? 24.618 -1.840 -14.171 1.00 52.81 307 HIS A N 1
ATOM 2425 C CA . HIS A 1 307 ? 25.552 -2.661 -13.415 1.00 52.81 307 HIS A CA 1
ATOM 2426 C C . HIS A 1 307 ? 25.975 -1.864 -12.173 1.00 52.81 307 HIS A C 1
ATOM 2428 O O . HIS A 1 307 ? 26.521 -0.766 -12.274 1.00 52.81 307 HIS A O 1
ATOM 2434 N N . GLN A 1 308 ? 25.608 -2.344 -10.989 1.00 55.50 308 GLN A N 1
ATOM 2435 C CA . GLN A 1 308 ? 26.009 -1.760 -9.712 1.00 55.50 308 GLN A CA 1
ATOM 2436 C C . GLN A 1 308 ? 26.296 -2.893 -8.734 1.00 55.50 308 GLN A C 1
ATOM 2438 O O . GLN A 1 308 ? 25.612 -3.917 -8.743 1.00 55.50 308 GLN A O 1
ATOM 2443 N N . THR A 1 309 ? 27.298 -2.701 -7.879 1.00 51.84 309 THR A N 1
ATOM 2444 C CA . THR A 1 309 ? 27.496 -3.533 -6.694 1.00 51.84 309 THR A CA 1
ATOM 2445 C C . THR A 1 309 ? 26.252 -3.428 -5.815 1.00 51.84 309 THR A C 1
ATOM 2447 O O . THR A 1 309 ? 25.800 -2.329 -5.498 1.00 51.84 309 THR A O 1
ATOM 2450 N N . CYS A 1 310 ? 25.667 -4.576 -5.471 1.00 50.41 310 CYS A N 1
ATOM 2451 C CA . CYS A 1 310 ? 24.399 -4.660 -4.752 1.00 50.41 310 CYS A CA 1
ATOM 2452 C C . CYS A 1 310 ? 24.557 -4.163 -3.310 1.00 50.41 310 CYS A C 1
ATOM 2454 O O . CYS A 1 310 ? 24.867 -4.929 -2.401 1.00 50.41 310 CYS A O 1
ATOM 2456 N N . LEU A 1 311 ? 24.366 -2.861 -3.119 1.00 47.31 311 LEU A N 1
ATOM 2457 C CA . LEU A 1 311 ? 24.154 -2.244 -1.815 1.00 47.31 311 LEU A CA 1
ATOM 2458 C C . LEU A 1 311 ? 22.681 -2.419 -1.403 1.00 47.31 311 LEU A C 1
ATOM 2460 O O . LEU A 1 311 ? 21.814 -2.517 -2.280 1.00 47.31 311 LEU A O 1
ATOM 2464 N N . PRO A 1 312 ? 22.359 -2.439 -0.096 1.00 42.53 312 PRO A N 1
ATOM 2465 C CA . PRO A 1 312 ? 20.975 -2.526 0.362 1.00 42.53 312 PRO A CA 1
ATOM 2466 C C . PRO A 1 312 ? 20.129 -1.408 -0.267 1.00 42.53 312 PRO A C 1
ATOM 2468 O O . PRO A 1 312 ? 20.456 -0.232 -0.132 1.00 42.53 312 PRO A O 1
ATOM 2471 N N . GLY A 1 313 ? 19.065 -1.775 -0.987 1.00 54.78 313 GLY A N 1
ATOM 2472 C CA . GLY A 1 313 ? 18.163 -0.831 -1.666 1.00 54.78 313 GLY A CA 1
ATOM 2473 C C . GLY A 1 313 ? 18.452 -0.566 -3.151 1.00 54.78 313 GLY A C 1
ATOM 2474 O O . GLY A 1 313 ? 17.609 0.028 -3.820 1.00 54.78 313 GLY A O 1
ATOM 2475 N N . HIS A 1 314 ? 19.572 -1.048 -3.703 1.00 49.03 314 HIS A N 1
ATOM 2476 C CA . HIS A 1 314 ? 19.894 -0.931 -5.132 1.00 49.03 314 HIS A CA 1
ATOM 2477 C C . HIS A 1 314 ? 19.841 -2.294 -5.838 1.00 49.03 314 HIS A C 1
ATOM 2479 O O . HIS A 1 314 ? 20.425 -3.272 -5.378 1.00 49.03 314 HIS A O 1
ATOM 2485 N N . VAL A 1 315 ? 19.145 -2.358 -6.979 1.00 55.19 315 VAL A N 1
ATOM 2486 C CA . VAL A 1 315 ? 18.987 -3.576 -7.795 1.00 55.19 315 VAL A CA 1
ATOM 2487 C C . VAL A 1 315 ? 19.407 -3.275 -9.238 1.00 55.19 315 VAL A C 1
ATOM 2489 O O . VAL A 1 315 ? 19.100 -2.202 -9.755 1.00 55.19 315 VAL A O 1
ATOM 2492 N N . SER A 1 316 ? 20.116 -4.204 -9.884 1.00 50.50 316 SER A N 1
ATOM 2493 C CA . SER A 1 316 ? 20.715 -4.032 -11.221 1.00 50.50 316 SER A CA 1
ATOM 2494 C C . SER A 1 316 ? 19.690 -3.918 -12.360 1.00 50.50 316 SER A C 1
ATOM 2496 O O . SER A 1 316 ? 19.863 -3.151 -13.304 1.00 50.50 316 SER A O 1
ATOM 2498 N N . ALA A 1 317 ? 18.585 -4.641 -12.248 1.00 50.50 317 ALA A N 1
ATOM 2499 C CA . ALA A 1 317 ? 17.320 -4.447 -12.951 1.00 50.50 317 ALA A CA 1
ATOM 2500 C C . ALA A 1 317 ? 16.246 -4.956 -11.986 1.00 50.50 317 ALA A C 1
ATOM 2502 O O . ALA A 1 317 ? 16.556 -5.865 -11.232 1.00 50.50 317 ALA A O 1
ATOM 2503 N N . SER A 1 318 ? 15.048 -4.365 -11.935 1.00 46.97 318 SER A N 1
ATOM 2504 C CA . SER A 1 318 ? 14.005 -4.544 -10.896 1.00 46.97 318 SER A CA 1
ATOM 2505 C C . SER A 1 318 ? 13.574 -6.000 -10.575 1.00 46.97 318 SER A C 1
ATOM 2507 O O . SER A 1 318 ? 12.431 -6.388 -10.798 1.00 46.97 318 SER A O 1
ATOM 2509 N N . GLY A 1 319 ? 14.482 -6.794 -10.018 1.00 36.53 319 GLY A N 1
ATOM 2510 C CA . GLY A 1 319 ? 14.406 -8.234 -9.832 1.00 36.53 319 GLY A CA 1
ATOM 2511 C C . GLY A 1 319 ? 15.804 -8.800 -9.578 1.00 36.53 319 GLY A C 1
ATOM 2512 O O . GLY A 1 319 ? 16.474 -9.205 -10.515 1.00 36.53 319 GLY A O 1
ATOM 2513 N N . GLY A 1 320 ? 16.211 -8.835 -8.304 1.00 33.62 320 GLY A N 1
ATOM 2514 C CA . GLY A 1 320 ? 17.313 -9.657 -7.792 1.00 33.62 320 GLY A CA 1
ATOM 2515 C C . GLY A 1 320 ? 18.733 -9.322 -8.270 1.00 33.62 320 GLY A C 1
ATOM 2516 O O . GLY A 1 320 ? 19.012 -9.081 -9.438 1.00 33.62 320 GLY A O 1
ATOM 2517 N N . CYS A 1 321 ? 19.684 -9.373 -7.340 1.00 31.61 321 CYS A N 1
ATOM 2518 C CA . CYS A 1 321 ? 21.107 -9.355 -7.659 1.00 31.61 321 CYS A CA 1
ATOM 2519 C C . CYS A 1 321 ? 21.456 -10.672 -8.382 1.00 31.61 321 CYS A C 1
ATOM 2521 O O . CYS A 1 321 ? 21.532 -11.725 -7.746 1.00 31.61 321 CYS A O 1
ATOM 2523 N N . ALA A 1 322 ? 21.596 -10.648 -9.711 1.00 35.09 322 ALA A N 1
ATOM 2524 C CA . ALA A 1 322 ? 22.001 -11.829 -10.466 1.00 35.09 322 ALA A CA 1
ATOM 2525 C C . ALA A 1 322 ? 23.424 -12.232 -10.045 1.00 35.09 322 ALA A C 1
ATOM 2527 O O . ALA A 1 322 ? 24.387 -11.514 -10.320 1.00 35.09 322 ALA A O 1
ATOM 2528 N N . ARG A 1 323 ? 23.561 -13.383 -9.370 1.00 27.64 323 ARG A N 1
ATOM 2529 C CA . ARG A 1 323 ? 24.857 -14.064 -9.269 1.00 27.64 323 ARG A CA 1
ATOM 2530 C C . ARG A 1 323 ? 25.297 -14.402 -10.691 1.00 27.64 323 ARG A C 1
ATOM 2532 O O . ARG A 1 323 ? 24.491 -14.859 -11.501 1.00 27.64 323 ARG A O 1
ATOM 2539 N N . THR A 1 324 ? 26.562 -14.132 -10.982 1.00 31.97 324 THR A N 1
ATOM 2540 C CA . THR A 1 324 ? 27.237 -14.464 -12.241 1.00 31.97 324 THR A CA 1
ATOM 2541 C C . THR A 1 324 ? 26.830 -15.858 -12.723 1.00 31.97 324 THR A C 1
ATOM 2543 O O . THR A 1 324 ? 27.143 -16.841 -12.056 1.00 31.97 324 THR A O 1
ATOM 2546 N N . GLY A 1 325 ? 26.117 -15.934 -13.855 1.00 31.78 325 GLY A N 1
ATOM 2547 C CA . GLY A 1 325 ? 25.880 -17.192 -14.574 1.00 31.78 325 GLY A CA 1
ATOM 2548 C C . GLY A 1 325 ? 24.434 -17.594 -14.898 1.00 31.78 325 GLY A C 1
ATOM 2549 O O . GLY A 1 325 ? 24.263 -18.630 -15.529 1.00 31.78 325 GLY A O 1
ATOM 2550 N N . GLN A 1 326 ? 23.390 -16.833 -14.540 1.00 26.11 326 GLN A N 1
ATOM 2551 C CA . GLN A 1 326 ? 22.009 -17.182 -14.934 1.00 26.11 326 GLN A CA 1
ATOM 2552 C C . GLN A 1 326 ? 21.310 -16.060 -15.713 1.00 26.11 326 GLN A C 1
ATOM 2554 O O . GLN A 1 326 ? 20.837 -15.077 -15.146 1.00 26.11 326 GLN A O 1
ATOM 2559 N N . LEU A 1 327 ? 21.217 -16.237 -17.035 1.00 28.08 327 LEU A N 1
ATOM 2560 C CA . LEU A 1 327 ? 20.299 -15.506 -17.909 1.00 28.08 327 LEU A CA 1
ATOM 2561 C C . LEU A 1 327 ? 18.893 -16.107 -17.747 1.00 28.08 327 LEU A C 1
ATOM 2563 O O . LEU A 1 327 ? 18.624 -17.202 -18.236 1.00 28.08 327 LEU A O 1
ATOM 2567 N N . PHE A 1 328 ? 17.988 -15.406 -17.062 1.00 25.66 328 PHE A N 1
ATOM 2568 C CA . PHE A 1 328 ? 16.562 -15.746 -17.094 1.00 25.66 328 PHE A CA 1
ATOM 2569 C C . PHE A 1 328 ? 15.949 -15.325 -18.443 1.00 25.66 328 PHE A C 1
ATOM 2571 O O . PHE A 1 328 ? 16.248 -14.230 -18.930 1.00 25.66 328 PHE A O 1
ATOM 2578 N N . PRO A 1 329 ? 15.056 -16.133 -19.050 1.00 27.64 329 PRO A N 1
ATOM 2579 C CA . PRO A 1 329 ? 14.407 -15.780 -20.305 1.00 27.64 329 PRO A CA 1
ATOM 2580 C C . PRO A 1 329 ? 13.339 -14.703 -20.051 1.00 27.64 329 PRO A C 1
ATOM 2582 O O . PRO A 1 329 ? 12.195 -14.993 -19.715 1.00 27.64 329 PRO A O 1
ATOM 2585 N N . LEU A 1 330 ? 13.708 -13.433 -20.230 1.00 29.77 330 LEU A N 1
ATOM 2586 C CA . LEU A 1 330 ? 12.855 -12.246 -20.037 1.00 29.77 330 LEU A CA 1
ATOM 2587 C C . LEU A 1 330 ? 11.836 -11.992 -21.174 1.00 29.77 330 LEU A C 1
ATOM 2589 O O . LEU A 1 330 ? 11.294 -10.896 -21.290 1.00 29.77 330 LEU A O 1
ATOM 2593 N N . CYS A 1 331 ? 11.545 -12.982 -22.024 1.00 25.50 331 CYS A N 1
ATOM 2594 C CA . CYS A 1 331 ? 10.896 -12.740 -23.320 1.00 25.50 331 CYS A CA 1
ATOM 2595 C C . CYS A 1 331 ? 9.400 -13.085 -23.450 1.00 25.50 331 CYS A C 1
ATOM 2597 O O . CYS A 1 331 ? 8.907 -13.018 -24.572 1.00 25.50 331 CYS A O 1
ATOM 2599 N N . ARG A 1 332 ? 8.635 -13.447 -22.403 1.00 26.12 332 ARG A N 1
ATOM 2600 C CA . ARG A 1 332 ? 7.264 -13.979 -22.643 1.00 26.12 332 ARG A CA 1
ATOM 2601 C C . ARG A 1 332 ? 6.046 -13.384 -21.933 1.00 26.12 332 ARG A C 1
ATOM 2603 O O . ARG A 1 332 ? 4.952 -13.816 -22.272 1.00 26.12 332 ARG A O 1
ATOM 2610 N N . SER A 1 333 ? 6.138 -12.390 -21.050 1.00 27.02 333 SER A N 1
ATOM 2611 C CA . SER A 1 333 ? 4.971 -12.085 -20.185 1.00 27.02 333 SER A CA 1
ATOM 2612 C C . SER A 1 333 ? 4.442 -10.645 -20.141 1.00 27.02 333 SER A C 1
ATOM 2614 O O . SER A 1 333 ? 3.410 -10.428 -19.515 1.00 27.02 333 SER A O 1
ATOM 2616 N N . PHE A 1 334 ? 5.033 -9.663 -20.830 1.00 30.97 334 PHE A N 1
ATOM 2617 C CA . PHE A 1 334 ? 4.616 -8.255 -20.657 1.00 30.97 334 PHE A CA 1
ATOM 2618 C C . PHE A 1 334 ? 3.688 -7.670 -21.738 1.00 30.97 334 PHE A C 1
ATOM 2620 O O . PHE A 1 334 ? 3.209 -6.551 -21.578 1.00 30.97 334 PHE A O 1
ATOM 2627 N N . GLY A 1 335 ? 3.378 -8.408 -22.810 1.00 26.36 335 GLY A N 1
ATOM 2628 C CA . GLY A 1 335 ? 2.630 -7.868 -23.959 1.00 26.36 335 GLY A CA 1
ATOM 2629 C C . GLY A 1 335 ? 1.095 -7.874 -23.870 1.00 26.36 335 GLY A C 1
ATOM 2630 O O . GLY A 1 335 ? 0.455 -7.321 -24.754 1.00 26.36 335 GLY A O 1
ATOM 2631 N N . GLY A 1 336 ? 0.481 -8.506 -22.861 1.00 28.64 336 GLY A N 1
ATOM 2632 C CA . GLY A 1 336 ? -0.920 -8.950 -22.993 1.00 28.64 336 GLY A CA 1
ATOM 2633 C C . GLY A 1 336 ? -2.023 -8.193 -22.240 1.00 28.64 336 GLY A C 1
ATOM 2634 O O . GLY A 1 336 ? -3.170 -8.266 -22.662 1.00 28.64 336 GLY A O 1
ATOM 2635 N N . TYR A 1 337 ? -1.749 -7.498 -21.130 1.00 34.09 337 TYR A N 1
ATOM 2636 C CA . TYR A 1 337 ? -2.813 -7.297 -20.119 1.00 34.09 337 TYR A CA 1
ATOM 2637 C C . TYR A 1 337 ? -3.269 -5.858 -19.822 1.00 34.09 337 TYR A C 1
ATOM 2639 O O . TYR A 1 337 ? -4.151 -5.668 -18.989 1.00 34.09 337 TYR A O 1
ATOM 2647 N N . LEU A 1 338 ? -2.732 -4.827 -20.480 1.00 37.38 338 LEU A N 1
ATOM 2648 C CA . LEU A 1 338 ? -2.870 -3.443 -19.982 1.00 37.38 338 LEU A CA 1
ATOM 2649 C C . LEU A 1 338 ? -3.753 -2.497 -20.821 1.00 37.38 338 LEU A C 1
ATOM 2651 O O . LEU A 1 338 ? -3.823 -1.309 -20.523 1.00 37.38 338 LEU A O 1
ATOM 2655 N N . GLY A 1 339 ? -4.484 -2.996 -21.823 1.00 31.06 339 GLY A N 1
ATOM 2656 C CA . GLY A 1 339 ? -5.294 -2.151 -22.721 1.00 31.06 339 GLY A CA 1
ATOM 2657 C C . GLY A 1 339 ? -6.690 -1.736 -22.220 1.00 31.06 339 GLY A C 1
ATOM 2658 O O . GLY A 1 339 ? -7.350 -0.929 -22.871 1.00 31.06 339 GLY A O 1
ATOM 2659 N N . GLY A 1 340 ? -7.185 -2.282 -21.103 1.00 33.06 340 GLY A N 1
ATOM 2660 C CA . GLY A 1 340 ? -8.626 -2.236 -20.791 1.00 33.06 340 GLY A CA 1
ATOM 2661 C C . GLY A 1 340 ? -9.113 -1.148 -19.825 1.00 33.06 340 GLY A C 1
ATOM 2662 O O . GLY A 1 340 ? -10.288 -0.786 -19.862 1.00 33.06 340 GLY A O 1
ATOM 2663 N N . LEU A 1 341 ? -8.261 -0.627 -18.940 1.00 35.88 341 LEU A N 1
ATOM 2664 C CA . LEU A 1 341 ? -8.749 0.091 -17.749 1.00 35.88 341 LEU A CA 1
ATOM 2665 C C . LEU A 1 341 ? -8.967 1.597 -17.947 1.00 35.88 341 LEU A C 1
ATOM 2667 O O . LEU A 1 341 ? -9.832 2.170 -17.289 1.00 35.88 341 LEU A O 1
ATOM 2671 N N . CYS A 1 342 ? -8.278 2.236 -18.895 1.00 34.38 342 CYS A N 1
ATOM 2672 C CA . CYS A 1 342 ? -8.369 3.692 -19.055 1.00 34.38 342 CYS A CA 1
ATOM 2673 C C . CYS A 1 342 ? -9.641 4.163 -19.795 1.00 34.38 342 CYS A C 1
ATOM 2675 O O . CYS A 1 342 ? -10.039 5.314 -19.652 1.00 34.38 342 CYS A O 1
ATOM 2677 N N . ARG A 1 343 ? -10.330 3.287 -20.548 1.00 34.53 343 ARG A N 1
ATOM 2678 C CA . ARG A 1 343 ? -11.564 3.649 -21.286 1.00 34.53 343 ARG A CA 1
ATOM 2679 C C . ARG A 1 343 ? -12.831 3.703 -20.424 1.00 34.53 343 ARG A C 1
ATOM 2681 O O . ARG A 1 343 ? -13.845 4.204 -20.896 1.00 34.53 343 ARG A O 1
ATOM 2688 N N . ARG A 1 344 ? -12.811 3.193 -19.185 1.00 34.06 344 ARG A N 1
ATOM 2689 C CA . ARG A 1 344 ? -14.011 3.135 -18.323 1.00 34.06 344 ARG A CA 1
ATOM 2690 C C . ARG A 1 344 ? -14.256 4.380 -17.465 1.00 34.06 344 ARG A C 1
ATOM 2692 O O . ARG A 1 344 ? -15.330 4.475 -16.894 1.00 34.06 344 ARG A O 1
ATOM 2699 N N . GLN A 1 345 ? -13.316 5.323 -17.394 1.00 32.22 345 GLN A N 1
ATOM 2700 C CA . GLN A 1 345 ? -13.480 6.574 -16.630 1.00 32.22 345 GLN A CA 1
ATOM 2701 C C . GLN A 1 345 ? -13.872 7.793 -17.486 1.00 32.22 345 GLN A C 1
ATOM 2703 O O . GLN A 1 345 ? -13.966 8.894 -16.960 1.00 32.22 345 GLN A O 1
ATOM 2708 N N . GLN A 1 346 ? -14.116 7.608 -18.788 1.00 31.59 346 GLN A N 1
ATOM 2709 C CA . GLN A 1 346 ? -14.554 8.671 -19.710 1.00 31.59 346 GLN A CA 1
ATOM 2710 C C . GLN A 1 346 ? -15.948 8.418 -20.316 1.00 31.59 346 GLN A C 1
ATOM 2712 O O . GLN A 1 346 ? -16.234 8.888 -21.416 1.00 31.59 346 GLN A O 1
ATOM 2717 N N . ARG A 1 347 ? -16.820 7.670 -19.633 1.00 30.61 347 ARG A N 1
ATOM 2718 C CA . ARG A 1 347 ? -18.249 7.610 -19.972 1.00 30.61 347 ARG A CA 1
ATOM 2719 C C . ARG A 1 347 ? -19.098 8.087 -18.817 1.00 30.61 347 ARG A C 1
ATOM 2721 O O . ARG A 1 347 ? -18.751 7.710 -17.677 1.00 30.61 347 ARG A O 1
#

Secondary structure (DSSP, 8-state):
----HHHHHHHHHHHHS-EEHHHHHHHS-HHHHHHHHHHHHHHHHHTTSEEEETTEEEES-SSPPHHHHHHHHHHHHHHHH----TT-HHHHHHHHTT---------------HHHHHHHHHHHHHTTS--B-S--HHHHHH-GGGSS-BPPP-TTSPP-----PPPHHHHHHHHHHHHHHHTTPEE----SEEEHIIIIITTT--TT-GGGSTTT--EESS-PPPPPPHHHHHHHHHHHHHHHHHHHT-STT--------SPP--S-EEE---S-----HHHHHHHHTT-SSS---EE------------TT--SSSS----TT------SSSSSS-SSSGGGG--

Nearest PDB structures (foldseek):
  3l4g-assembly3_K  TM=7.041E-01  e=3.495E-10  Homo sapiens
  3l4g-assembly1_C  TM=5.404E-01  e=7.207E-12  Homo sapiens
  3l4g-assembly4_O  TM=7.133E-01  e=1.609E-09  Homo sapiens
  7by6-assembly1_A-2  TM=7.173E-01  e=1.806E-08  Plasmodium vivax
  7k98-assembly1_D  TM=5.355E-01  e=3.053E-04  Mycobacterium tuberculosis H37Rv

Sequence (347 aa):
EQGLPEKRLWQHLLEKGSLTLQEVNAWLPQSEAKFTIGMFLGTFQKAGHIAFANGKITPRQQDMPASITDLQRYLTHVKATSERDPGNPAEAEAEKRKLVEDKQISLAGYRLTNKGKEQARLYAEAETQSMIGNVTREMLLSGEWRNRQFRPLSVVAPPEKRLELQHPLPRFLTYLRCALVGAGFREVSSPILETQFWNLNVLFMQKCHPVRSPKHLLAIDGVTLPEESPELAAATRACQERFSREYQGTGISGSRGWGNLDGFNNDQVVVRSHTLLPRTPRKARVLTDGCTGGRCRVERLDTPGKHQTCLPGHVSASGGCARTGQLFPLCRSFGGYLGGLCRRQQR

Mean predicted aligned error: 19.2 Å

Solvent-accessible surface area (backbone atoms only — not comparable to full-atom values): 22091 Å² total; per-residue (Å²): 135,86,69,59,66,51,59,56,52,50,54,53,40,67,76,62,57,54,46,40,64,67,60,53,50,71,72,36,57,80,90,50,28,69,60,38,52,56,48,39,52,57,51,37,43,74,72,57,31,38,46,81,55,96,70,32,43,33,72,70,47,92,69,77,63,64,71,62,53,51,33,51,53,49,55,54,46,32,72,73,70,76,55,88,59,90,87,42,78,46,42,66,51,34,50,77,68,64,74,61,80,92,75,88,80,85,85,86,85,87,76,81,49,74,69,51,51,56,51,51,52,56,49,65,59,44,73,77,45,90,56,42,77,74,93,50,73,66,38,66,75,71,53,53,62,80,83,56,63,64,52,83,81,74,80,85,62,80,77,89,74,89,71,90,74,73,61,68,63,64,55,51,53,51,53,52,49,54,53,42,46,72,72,61,32,42,82,60,88,77,74,68,64,38,34,37,30,66,66,38,52,75,73,69,54,65,84,88,40,71,65,67,37,72,71,33,34,44,68,49,82,98,62,80,75,82,85,64,59,71,70,55,48,51,50,51,49,56,48,53,52,50,50,52,31,33,38,46,31,72,33,88,83,74,46,69,47,74,67,57,87,71,87,76,79,43,75,50,31,21,44,32,65,59,87,79,66,74,94,39,75,95,53,32,55,80,50,48,82,78,46,82,92,58,96,80,48,72,42,76,89,80,86,43,36,37,42,60,84,77,48,96,95,53,60,33,35,101,68,63,80,75,64,92,88,69,87,74,88,87,81,81,80,85,89,79,82,80,87,69,71,78,71,69,80,78,114

Foldseek 3Di:
DPFDLLVVVLVVCVVVQKDALVRQCVPDDVVCSVVNVVVNCVVCVVVVQWDDDPRMIGGPDSDDDPLSVQLRVQLVVCVVPVDDDPVDPSRVVCVVVVVDDDDDDDDDDDDQDPVRVVVVVVVVVCVPPDAAADDDPVCVVVVVVVVGHHDDDDPPDDDDDPDPDDDVVVVVVVVVVVVVVVVQADEFDDDQKDWPCQQALVVLHDPPPPCPDVLWWAWDPPDADPDDDPVQVVQVVVVQVQSLCQLCCNHPPNDNHVNDDDDDRRGTMTGRADPDGPCGPVRVVVVVVPDDPDDHHHDYDDWGATNHDDDVPDDRTPDDDDDPDDDDPPDPDDDPDPDPDPVPVPD

pLDDT: mean 71.8, std 16.79, range [25.5, 92.94]